Protein AF-A0AAD6HXF2-F1 (afdb_monomer_lite)

Radius of gyration: 22.73 Å; chains: 1; bounding box: 56×39×66 Å

Foldseek 3Di:
DAEAEALVPPPDLVVSVVVVVVVVVVPPDDPDDDDYHYYHQDDPSNLVNLCPDPDPLSVQLSVQNPPPDVCSRCVSLVVVQQPPHDPVVSLVSLVLLLQQVLLQLLDPFAFFLVVSCLLSVPDSVSSCVSVVSCVNQWDHDPDRGDGIDGDPSVSCCQAPNDPVNDDSNHHPSVVNVVSSVVSVVCSCVVVVCDDVPNQVQPDDPPDPVPRDPVSVD

pLDDT: mean 78.05, std 11.38, range [46.62, 94.56]

Organism: NCBI:txid1324776

Secondary structure (DSSP, 8-state):
-EEE--GGG-S-HHHHHHHHHHHHHGGGS-SS---EEE-----HHHHHHHHTS--HHHHHHHTS--SS-SHHHHHHHHHHTTTT--HHHHHHHHHHHHHHHHHHHH-SSPPPHHHHHHHHT--HHHHHHHHHHTTTTEE--SSTTSPPEE-HHHHHHHHS--TTS--TT---HHHHHHHHHHHHHHHHHHTT---SSTT---STT--GGGS-GGG--

Structure (mmCIF, N/CA/C/O backbone):
data_AF-A0AAD6HXF2-F1
#
_entry.id   AF-A0AAD6HXF2-F1
#
loop_
_atom_site.group_PDB
_atom_site.id
_atom_site.type_symbol
_atom_site.label_atom_id
_atom_site.label_alt_id
_atom_site.label_comp_id
_atom_site.label_asym_id
_atom_site.label_entity_id
_atom_site.label_seq_id
_atom_site.pdbx_PDB_ins_code
_atom_site.Cartn_x
_atom_site.Cartn_y
_atom_site.Cartn_z
_atom_site.occupancy
_atom_site.B_iso_or_equiv
_atom_site.auth_seq_id
_atom_site.auth_comp_id
_atom_site.auth_asym_id
_atom_site.auth_atom_id
_atom_site.pdbx_PDB_model_num
ATOM 1 N N . MET A 1 1 ? -5.742 -16.572 7.007 1.00 59.69 1 MET A N 1
ATOM 2 C CA . MET A 1 1 ? -6.789 -15.533 7.080 1.00 59.69 1 MET A CA 1
ATOM 3 C C . MET A 1 1 ? -8.116 -16.232 6.886 1.00 59.69 1 MET A C 1
ATOM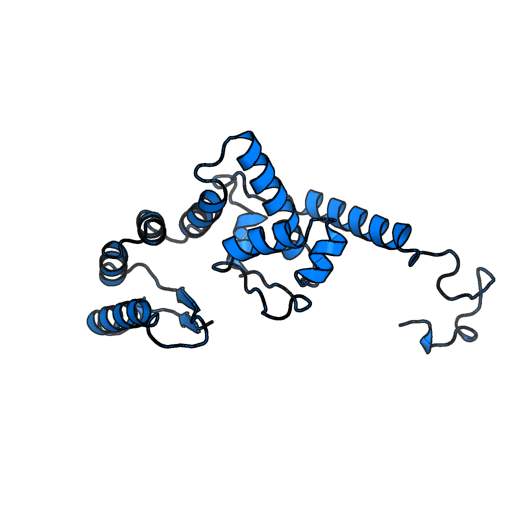 5 O O . MET A 1 1 ? -8.233 -16.983 5.928 1.00 59.69 1 MET A O 1
ATOM 9 N N . VAL A 1 2 ? -9.053 -16.049 7.808 1.00 70.50 2 VAL A N 1
ATOM 10 C CA . VAL A 1 2 ? -10.401 -16.622 7.742 1.00 70.50 2 VAL A CA 1
ATOM 11 C C . VAL A 1 2 ? -11.366 -15.479 7.452 1.00 70.50 2 VAL A C 1
ATOM 13 O O . VAL A 1 2 ? -11.373 -14.487 8.179 1.00 70.50 2 VAL A O 1
ATOM 16 N N . VAL A 1 3 ? -12.134 -15.595 6.373 1.00 70.56 3 VAL A N 1
ATOM 17 C CA . VAL A 1 3 ? -13.176 -14.625 6.022 1.00 70.56 3 VAL A CA 1
ATOM 18 C C . VAL A 1 3 ? -14.509 -15.191 6.491 1.00 70.56 3 VAL A C 1
ATOM 20 O O . VAL A 1 3 ? -14.875 -16.297 6.102 1.00 70.56 3 VAL A O 1
ATOM 23 N N . ILE A 1 4 ? -15.202 -14.450 7.348 1.00 77.56 4 ILE A N 1
ATOM 24 C CA . ILE A 1 4 ? -16.550 -14.769 7.816 1.00 77.56 4 ILE A CA 1
ATOM 25 C C . ILE A 1 4 ? -17.478 -13.792 7.118 1.00 77.56 4 ILE A C 1
ATOM 27 O O . ILE A 1 4 ? -17.563 -12.627 7.513 1.00 77.56 4 ILE A O 1
ATOM 31 N N . ASP A 1 5 ? -18.119 -14.271 6.054 1.00 76.44 5 ASP A N 1
ATOM 32 C CA . ASP A 1 5 ? -19.062 -13.459 5.303 1.00 76.44 5 ASP A CA 1
ATOM 33 C C . ASP A 1 5 ? -20.467 -13.514 5.898 1.00 76.44 5 ASP A C 1
ATOM 35 O O . ASP A 1 5 ? -20.920 -14.556 6.375 1.00 76.44 5 ASP A O 1
ATOM 39 N N . ALA A 1 6 ? -21.139 -12.366 5.866 1.00 78.88 6 ALA A N 1
ATOM 40 C CA . ALA A 1 6 ? -22.529 -12.188 6.254 1.00 78.88 6 ALA A CA 1
ATOM 41 C C . ALA A 1 6 ? -22.878 -12.728 7.658 1.00 78.88 6 ALA A C 1
ATOM 43 O O . ALA A 1 6 ? -23.891 -13.406 7.833 1.00 78.88 6 ALA A O 1
ATOM 44 N N . LEU A 1 7 ? -22.081 -12.395 8.685 1.00 80.44 7 LEU A N 1
ATOM 45 C CA . LEU A 1 7 ? -22.345 -12.812 10.077 1.00 80.44 7 LEU A CA 1
ATOM 46 C C . LEU A 1 7 ? -23.745 -12.389 10.573 1.00 80.44 7 LEU A C 1
ATOM 48 O O . LEU A 1 7 ? -24.348 -13.057 11.412 1.00 80.44 7 LEU A O 1
ATOM 52 N N . ASP A 1 8 ? -24.319 -11.316 10.022 1.00 75.69 8 ASP A N 1
ATOM 53 C CA . ASP A 1 8 ? -25.697 -10.908 10.300 1.00 75.69 8 ASP A CA 1
ATOM 54 C C . ASP A 1 8 ? -26.761 -11.915 9.840 1.00 75.69 8 ASP A C 1
ATOM 56 O O . ASP A 1 8 ? -27.917 -11.786 10.245 1.00 75.69 8 ASP A O 1
ATOM 60 N N . LYS A 1 9 ? -26.423 -12.893 8.997 1.00 80.12 9 LYS A N 1
ATOM 61 C CA . LYS A 1 9 ? -27.362 -13.890 8.465 1.00 80.12 9 LYS A CA 1
ATOM 62 C C . LYS A 1 9 ? -27.596 -15.075 9.394 1.00 80.12 9 LYS A C 1
ATOM 64 O O . LYS A 1 9 ? -28.456 -15.888 9.078 1.00 80.12 9 LYS A O 1
ATOM 69 N N . CYS A 1 10 ? -26.897 -15.166 10.528 1.00 79.12 10 CYS A N 1
ATOM 70 C CA . CYS A 1 10 ? -27.236 -16.147 11.556 1.00 79.12 10 CYS A CA 1
ATOM 71 C C . CYS A 1 10 ? -28.712 -16.005 11.958 1.00 79.12 10 CYS A C 1
ATOM 73 O O . CYS A 1 10 ? -29.190 -14.894 12.221 1.00 79.12 10 CYS A O 1
ATOM 75 N N . GLU A 1 11 ? -29.413 -17.139 12.007 1.00 77.44 11 GLU A N 1
ATOM 76 C CA . GLU A 1 11 ? -30.835 -17.207 12.356 1.00 77.44 11 GLU A CA 1
ATOM 77 C C . GLU A 1 11 ? -31.083 -16.766 13.803 1.00 77.44 11 GLU A C 1
ATOM 79 O O . GLU A 1 11 ? -32.103 -16.142 14.093 1.00 77.44 11 GLU A O 1
ATOM 84 N N . CYS A 1 12 ? -30.130 -17.033 14.704 1.00 78.25 12 CYS A N 1
ATOM 85 C CA . CYS A 1 12 ? -30.220 -16.662 16.108 1.00 78.25 12 CYS A CA 1
ATOM 86 C C . CYS A 1 12 ? -29.142 -15.651 16.521 1.00 78.25 12 CYS A C 1
ATOM 88 O O . CYS A 1 12 ? -27.947 -15.844 16.291 1.00 78.25 12 CYS A O 1
ATOM 90 N N . ASP A 1 13 ? -29.547 -14.616 17.261 1.00 74.88 13 ASP A N 1
ATOM 91 C CA . ASP A 1 13 ? -28.618 -13.650 17.861 1.00 74.88 13 ASP A CA 1
ATOM 92 C C . ASP A 1 13 ? -27.658 -14.309 18.866 1.00 74.88 13 ASP A C 1
ATOM 94 O O . ASP A 1 13 ? -26.535 -13.842 19.055 1.00 74.88 13 ASP A O 1
ATOM 98 N N . LYS A 1 14 ? -28.061 -15.423 19.495 1.00 75.75 14 LYS A N 1
ATOM 99 C CA . LYS A 1 14 ? -27.184 -16.198 20.388 1.00 75.75 14 LYS A CA 1
ATOM 100 C C . LYS A 1 14 ? -25.994 -16.793 19.640 1.00 75.75 14 LYS A C 1
ATOM 102 O O . LYS A 1 14 ? -24.898 -16.804 20.195 1.00 75.75 14 LYS A O 1
ATOM 107 N N . ASP A 1 15 ? -26.178 -17.215 18.394 1.00 78.75 15 ASP A N 1
ATOM 108 C CA . ASP A 1 15 ? -25.104 -17.803 17.589 1.00 78.75 15 ASP A CA 1
ATOM 109 C C . ASP A 1 15 ? -24.078 -16.740 17.223 1.00 78.75 15 ASP A C 1
ATOM 111 O O . ASP A 1 15 ? -22.881 -16.941 17.405 1.00 78.75 15 ASP A O 1
ATOM 115 N N . ILE A 1 16 ? -24.552 -15.553 16.842 1.00 77.25 16 ILE A N 1
ATOM 116 C CA . ILE A 1 16 ? -23.709 -14.374 16.632 1.00 77.25 16 ILE A CA 1
ATOM 117 C C . ILE A 1 16 ? -22.874 -14.085 17.888 1.00 77.25 16 ILE A C 1
ATOM 119 O O . ILE A 1 16 ? -21.667 -13.849 17.803 1.00 77.25 16 ILE A O 1
ATOM 123 N N . MET A 1 17 ? -23.498 -14.130 19.071 1.00 72.00 17 MET A N 1
ATOM 124 C CA . MET A 1 17 ? -22.808 -13.896 20.344 1.00 72.00 17 MET A CA 1
ATOM 125 C C . MET A 1 17 ? -21.744 -14.951 20.641 1.00 72.00 17 MET A C 1
ATOM 127 O O . MET A 1 17 ? -20.659 -14.603 21.115 1.00 72.00 17 MET A O 1
ATOM 131 N N . ILE A 1 18 ? -22.040 -16.221 20.371 1.00 79.44 18 ILE A N 1
ATOM 132 C CA . ILE A 1 18 ? -21.104 -17.332 20.557 1.00 79.44 18 ILE A CA 1
ATOM 133 C C . ILE A 1 18 ? -19.934 -17.194 19.585 1.00 79.44 18 ILE A C 1
ATOM 135 O O . ILE A 1 18 ? -18.788 -17.259 20.022 1.00 79.44 18 ILE A O 1
ATOM 139 N N . ILE A 1 19 ? -20.205 -16.920 18.308 1.00 82.06 19 ILE A N 1
ATOM 140 C CA . ILE A 1 19 ? -19.184 -16.744 17.272 1.00 82.06 19 ILE A CA 1
ATOM 141 C C . ILE A 1 19 ? -18.240 -15.602 17.651 1.00 82.06 19 ILE A C 1
ATOM 143 O O . ILE A 1 19 ? -17.043 -15.833 17.777 1.00 82.06 19 ILE A O 1
ATOM 147 N N . ILE A 1 20 ? -18.749 -14.395 17.931 1.00 77.31 20 ILE A N 1
ATOM 148 C CA . ILE A 1 20 ? -17.895 -13.252 18.307 1.00 77.31 20 ILE A CA 1
ATOM 149 C C . ILE A 1 20 ? -17.072 -13.574 19.559 1.00 77.31 20 ILE A C 1
ATOM 151 O O . ILE A 1 20 ? -15.889 -13.249 19.623 1.00 77.31 20 ILE A O 1
ATOM 155 N N . LYS A 1 21 ? -17.669 -14.237 20.557 1.00 78.06 21 LYS A N 1
ATOM 156 C CA . LYS A 1 21 ? -16.949 -14.644 21.768 1.00 78.06 21 LYS A CA 1
ATOM 157 C C . LYS A 1 21 ? -15.812 -15.621 21.453 1.00 78.06 21 LYS A C 1
ATOM 159 O O . LYS A 1 21 ? -14.724 -15.427 21.978 1.00 78.06 21 LYS A O 1
ATOM 164 N N . LEU A 1 22 ? -16.045 -16.624 20.608 1.00 79.31 22 LEU A N 1
ATOM 165 C CA . LEU A 1 22 ? -15.023 -17.593 20.205 1.00 79.31 22 LEU A CA 1
ATOM 166 C C . LEU A 1 22 ? -13.884 -16.919 19.431 1.00 79.31 22 LEU A C 1
ATOM 168 O O . LEU A 1 22 ? -12.723 -17.178 19.729 1.00 79.31 22 LEU A O 1
ATOM 172 N N . LEU A 1 23 ? -14.208 -16.001 18.516 1.00 77.69 23 LEU A N 1
ATOM 173 C CA . LEU A 1 23 ? -13.222 -15.241 17.737 1.00 77.69 23 LEU A CA 1
ATOM 174 C C . LEU A 1 23 ? -12.332 -14.349 18.611 1.00 77.69 23 LEU A C 1
ATOM 176 O O . LEU A 1 23 ? -11.148 -14.192 18.336 1.00 77.69 23 LEU A O 1
ATOM 180 N N . LEU A 1 24 ? -12.886 -13.783 19.685 1.00 73.19 24 LEU A N 1
ATOM 181 C CA . LEU A 1 24 ? -12.122 -12.996 20.658 1.00 73.19 24 LEU A CA 1
ATOM 182 C C . LEU A 1 24 ? -11.299 -13.865 21.626 1.00 73.19 24 LEU A C 1
ATOM 184 O O . LEU A 1 24 ? -10.453 -13.340 22.340 1.00 73.19 24 LEU A O 1
ATOM 188 N N . GLN A 1 25 ? -11.567 -15.172 21.703 1.00 72.12 25 GLN A N 1
ATOM 189 C CA . GLN A 1 25 ? -10.899 -16.108 22.619 1.00 72.12 25 GLN A CA 1
ATOM 190 C C . GLN A 1 25 ? -9.834 -16.977 21.933 1.00 72.12 25 GLN A C 1
ATOM 192 O O . GLN A 1 25 ? -9.094 -17.685 22.615 1.00 72.12 25 GLN A O 1
ATOM 197 N N . THR A 1 26 ? -9.724 -16.931 20.603 1.00 65.75 26 THR A N 1
ATOM 198 C CA . THR A 1 26 ? -8.793 -17.764 19.822 1.00 65.75 26 THR A CA 1
ATOM 199 C C . THR A 1 26 ? -7.304 -17.441 20.006 1.00 65.75 26 THR A C 1
ATOM 201 O O . THR A 1 26 ? -6.467 -18.196 19.518 1.00 65.75 26 THR A O 1
ATOM 204 N N . ASP A 1 27 ? -6.953 -16.403 20.765 1.00 54.62 27 ASP A N 1
ATOM 205 C CA . ASP A 1 27 ? -5.564 -15.964 20.975 1.00 54.62 27 ASP A CA 1
ATOM 206 C C . ASP A 1 27 ? -4.717 -16.887 21.880 1.00 54.62 27 ASP A C 1
ATOM 208 O O . ASP A 1 27 ? -3.522 -16.657 22.052 1.00 54.62 27 ASP A O 1
ATOM 212 N N . CYS A 1 28 ? -5.287 -17.949 22.463 1.00 51.84 28 CYS A N 1
ATOM 213 C CA . CYS A 1 28 ? -4.614 -18.702 23.530 1.00 51.84 28 CYS A CA 1
ATOM 214 C C . CYS A 1 28 ? -3.782 -19.937 23.121 1.00 51.84 28 CYS A C 1
ATOM 216 O O . CYS A 1 28 ? -3.151 -20.508 24.008 1.00 51.84 28 CYS A O 1
ATOM 218 N N . SER A 1 29 ? -3.760 -20.414 21.863 1.00 52.34 29 SER A N 1
ATOM 219 C CA . SER A 1 29 ? -3.155 -21.747 21.609 1.00 52.34 29 SER A CA 1
ATOM 220 C C . SER A 1 29 ? -2.520 -22.028 20.240 1.00 52.34 29 SER A C 1
ATOM 222 O O . SER A 1 29 ? -1.971 -23.111 20.048 1.00 52.34 29 SER A O 1
ATOM 224 N N . THR A 1 30 ? -2.541 -21.110 19.271 1.00 52.66 30 THR A N 1
ATOM 225 C CA . THR A 1 30 ? -2.040 -21.430 17.923 1.00 52.66 30 THR A CA 1
ATOM 226 C C . THR A 1 30 ? -0.641 -20.874 17.660 1.00 52.66 30 THR A C 1
ATOM 228 O O . THR A 1 30 ? -0.385 -19.684 17.799 1.00 52.66 30 THR A O 1
ATOM 231 N N . VAL A 1 31 ? 0.259 -21.744 17.183 1.00 56.41 31 VAL A N 1
ATOM 232 C CA . VAL A 1 31 ? 1.613 -21.403 16.682 1.00 56.41 31 VAL A CA 1
ATOM 233 C C . VAL A 1 31 ? 1.558 -20.407 15.507 1.00 56.41 31 VAL A C 1
ATOM 235 O O . VAL A 1 31 ? 2.549 -19.760 15.179 1.00 56.41 31 VAL A O 1
ATOM 238 N N . VAL A 1 32 ? 0.382 -20.250 14.889 1.00 59.31 32 VAL A N 1
ATOM 239 C CA . VAL A 1 32 ? 0.117 -19.308 13.799 1.00 59.31 32 VAL A CA 1
ATOM 240 C C . VAL A 1 32 ? -0.939 -18.289 14.248 1.00 59.31 32 VAL A C 1
ATOM 242 O O . VAL A 1 32 ? -2.014 -18.707 14.688 1.00 59.31 32 VAL A O 1
ATOM 245 N N . PRO A 1 33 ? -0.695 -16.972 14.113 1.00 61.41 33 PRO A N 1
ATOM 246 C CA . PRO A 1 33 ? -1.697 -15.955 14.415 1.00 61.41 33 PRO A CA 1
ATOM 247 C C . PRO A 1 33 ? -2.875 -16.049 13.433 1.00 61.41 33 PRO A C 1
ATOM 249 O O . PRO A 1 33 ? -2.727 -15.835 12.224 1.00 61.41 33 PRO A O 1
ATOM 252 N N . LEU A 1 34 ? -4.060 -16.379 13.952 1.00 63.34 34 LEU A N 1
ATOM 253 C CA . LEU A 1 34 ? -5.303 -16.438 13.185 1.00 63.34 34 LEU A CA 1
ATOM 254 C C . LEU A 1 34 ? -5.872 -15.025 13.011 1.00 63.34 34 LEU A C 1
ATOM 256 O O . LEU A 1 34 ? -6.219 -14.353 13.973 1.00 63.34 34 LEU A O 1
ATOM 260 N N . LYS A 1 35 ? -5.972 -14.573 11.757 1.00 67.00 35 LYS A N 1
ATOM 261 C CA . LYS A 1 35 ? -6.603 -13.295 11.389 1.00 67.00 35 LYS A CA 1
ATOM 262 C C . LYS A 1 35 ? -8.002 -13.543 10.837 1.00 67.00 35 LYS A C 1
ATOM 264 O O . LYS A 1 35 ? -8.132 -14.320 9.883 1.00 67.00 35 LYS A O 1
ATOM 269 N N . PHE A 1 36 ? -8.994 -12.846 11.384 1.00 72.75 36 PHE A N 1
ATOM 270 C CA . PHE A 1 36 ? -10.392 -12.910 10.958 1.00 72.75 36 PHE A CA 1
ATOM 271 C C . PHE A 1 36 ? -10.808 -11.611 10.266 1.00 72.75 36 PHE A C 1
ATOM 273 O O . PHE A 1 36 ? -10.573 -10.527 10.793 1.00 72.75 36 PHE A O 1
ATOM 280 N N . PHE A 1 37 ? -11.434 -11.725 9.099 1.00 66.25 37 PHE A N 1
ATOM 281 C CA . PHE A 1 37 ? -12.110 -10.620 8.424 1.00 66.25 37 PHE A CA 1
ATOM 282 C C . PHE A 1 37 ? -13.610 -10.907 8.451 1.00 66.25 37 PHE A C 1
ATOM 284 O O . PHE A 1 37 ? -14.038 -11.928 7.918 1.00 66.25 37 PHE A O 1
ATOM 291 N N . ILE A 1 38 ? -14.388 -10.054 9.119 1.00 73.62 38 ILE A N 1
ATOM 292 C CA . ILE A 1 38 ? -15.828 -10.255 9.309 1.00 73.62 38 ILE A CA 1
ATOM 293 C C . ILE A 1 38 ? -16.571 -9.202 8.498 1.00 73.62 38 ILE A C 1
ATOM 295 O O . ILE A 1 38 ? -16.398 -8.006 8.731 1.00 73.62 38 ILE A O 1
ATOM 299 N N . THR A 1 39 ? -17.428 -9.640 7.586 1.00 67.69 39 THR A N 1
ATOM 300 C CA . THR A 1 39 ? -18.378 -8.773 6.884 1.00 67.69 39 THR A CA 1
ATOM 301 C C . THR A 1 39 ? -19.777 -9.038 7.425 1.00 67.69 39 THR A C 1
ATOM 303 O O . THR A 1 39 ? -20.199 -10.177 7.621 1.00 67.69 39 THR A O 1
ATOM 306 N N . SER A 1 40 ? -20.498 -7.968 7.751 1.00 67.50 40 SER A N 1
ATOM 307 C CA . SER A 1 40 ? -21.833 -8.052 8.340 1.00 67.50 40 SER A CA 1
ATOM 308 C C . SER A 1 40 ? -22.595 -6.764 8.079 1.00 67.50 40 SER A C 1
ATOM 310 O O . SER A 1 40 ? -22.020 -5.679 8.160 1.00 67.50 40 SER A O 1
ATOM 312 N N . ARG A 1 41 ? -23.904 -6.861 7.840 1.00 67.44 41 ARG A N 1
ATOM 313 C CA . ARG A 1 41 ? -24.797 -5.701 7.979 1.00 67.44 41 ARG A CA 1
ATOM 314 C C . ARG A 1 41 ? -24.911 -5.310 9.451 1.00 67.44 41 ARG A C 1
ATOM 316 O O . ARG A 1 41 ? -24.690 -6.138 10.341 1.00 67.44 41 ARG A O 1
ATOM 323 N N . PHE A 1 42 ? -25.259 -4.052 9.706 1.00 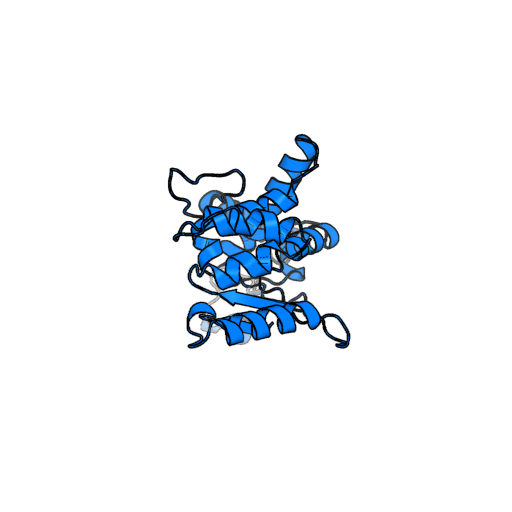63.66 42 PHE A N 1
ATOM 324 C CA . PHE A 1 42 ? -25.481 -3.574 11.064 1.00 63.66 42 PHE A CA 1
ATOM 325 C C . PHE A 1 42 ? -26.577 -4.402 11.757 1.00 63.66 42 PHE A C 1
ATOM 327 O O . PHE A 1 42 ? -27.709 -4.494 11.282 1.00 63.66 42 PHE A O 1
ATOM 334 N N . LYS A 1 43 ? -26.228 -4.998 12.900 1.00 66.06 43 LYS A N 1
ATOM 335 C CA . LYS A 1 43 ? -27.149 -5.645 13.839 1.00 66.06 43 LYS A CA 1
ATOM 336 C C . LYS A 1 43 ? -26.758 -5.225 15.254 1.00 66.06 43 LYS A C 1
ATOM 338 O O . LYS A 1 43 ? -25.601 -5.376 15.650 1.00 66.06 43 LYS A O 1
ATOM 343 N N . LEU A 1 44 ? -27.729 -4.742 16.030 1.00 62.72 44 LEU A N 1
ATOM 344 C CA . LEU A 1 44 ? -27.517 -4.255 17.398 1.00 62.72 44 LEU A CA 1
ATOM 345 C C . LEU A 1 44 ? -26.773 -5.263 18.310 1.00 62.72 44 LEU A C 1
ATOM 347 O O . LEU A 1 44 ? -25.856 -4.837 19.017 1.00 62.72 44 LEU A O 1
ATOM 351 N N . PRO A 1 45 ? -27.059 -6.585 18.264 1.00 64.56 45 PRO A N 1
ATOM 352 C CA . PRO A 1 45 ? -26.311 -7.576 19.041 1.00 64.56 45 PRO A CA 1
ATOM 353 C C . PRO A 1 45 ? -24.804 -7.590 18.739 1.00 64.56 45 PRO A C 1
ATOM 355 O O . PRO A 1 45 ? -23.993 -7.621 19.664 1.00 64.56 45 PRO A O 1
ATOM 358 N N . ILE A 1 46 ? -24.419 -7.510 17.459 1.00 66.69 46 ILE A N 1
ATOM 359 C CA . ILE A 1 46 ? -23.015 -7.491 17.011 1.00 66.69 46 ILE A CA 1
ATOM 360 C C . ILE A 1 46 ? -22.306 -6.266 17.586 1.00 66.69 46 ILE A C 1
ATOM 362 O O . ILE A 1 46 ? -21.262 -6.382 18.231 1.00 66.69 46 ILE A O 1
ATOM 366 N N . HIS A 1 47 ? -22.919 -5.095 17.410 1.00 68.50 47 HIS A N 1
ATOM 367 C CA . HIS A 1 47 ? -22.359 -3.826 17.855 1.00 68.50 47 HIS A CA 1
ATOM 368 C C . HIS A 1 47 ? -22.152 -3.785 19.378 1.00 68.50 47 HIS A C 1
ATOM 370 O O . HIS A 1 47 ? -21.076 -3.415 19.848 1.00 68.50 47 HIS A O 1
ATOM 376 N N . LEU A 1 48 ? -23.143 -4.216 20.167 1.00 65.56 48 LEU A N 1
ATOM 377 C CA . LEU A 1 48 ? -23.046 -4.229 21.632 1.00 65.56 48 LEU A CA 1
ATOM 378 C C . LEU A 1 48 ? -21.913 -5.127 22.138 1.00 65.56 48 LEU A C 1
ATOM 380 O O . LEU A 1 48 ? -21.229 -4.774 23.102 1.00 65.56 48 LEU A O 1
ATOM 384 N N . ARG A 1 49 ? -21.679 -6.270 21.484 1.00 69.75 49 ARG A N 1
ATOM 385 C CA . ARG A 1 49 ? -20.626 -7.201 21.895 1.00 69.75 49 ARG A CA 1
ATOM 386 C C . ARG A 1 49 ? -19.236 -6.644 21.626 1.00 69.75 49 ARG A C 1
ATOM 388 O O . ARG A 1 49 ? -18.388 -6.700 22.514 1.00 69.75 49 ARG A O 1
ATOM 395 N N . PHE A 1 50 ? -19.023 -6.063 20.449 1.00 70.31 50 PHE A N 1
ATOM 396 C CA . PHE A 1 50 ? -17.757 -5.411 20.134 1.00 70.31 50 PHE A CA 1
ATOM 397 C C . PHE A 1 50 ? -17.549 -4.134 20.973 1.00 70.31 50 PHE A C 1
ATOM 399 O O . PHE A 1 50 ? -16.418 -3.832 21.337 1.00 70.31 50 PHE A O 1
ATOM 406 N N . LYS A 1 51 ? -18.613 -3.426 21.389 1.00 67.38 51 LYS A N 1
ATOM 407 C CA . LYS A 1 51 ? -18.513 -2.234 22.264 1.00 67.38 51 LYS A CA 1
ATOM 408 C C . LYS A 1 51 ? -17.966 -2.570 23.656 1.00 67.38 51 LYS A C 1
ATOM 410 O O . LYS A 1 51 ? -17.320 -1.732 24.289 1.00 67.38 51 LYS A O 1
ATOM 415 N N . GLY A 1 52 ? -18.205 -3.800 24.116 1.00 63.44 52 GLY A N 1
ATOM 416 C CA . GLY A 1 52 ? -17.644 -4.350 25.351 1.00 63.44 52 GLY A CA 1
ATOM 417 C C . GLY A 1 52 ? -16.159 -4.728 25.264 1.00 63.44 52 GLY A C 1
ATOM 418 O O . GLY A 1 52 ? -15.546 -4.986 26.299 1.00 63.44 52 GLY A O 1
ATOM 419 N N . VAL A 1 53 ? -15.560 -4.744 24.068 1.00 69.12 53 VAL A N 1
ATOM 420 C CA . VAL A 1 53 ? -14.126 -5.002 23.882 1.00 69.12 53 VAL A CA 1
ATOM 421 C C . VAL A 1 53 ? -13.349 -3.754 24.309 1.00 69.12 53 VAL A C 1
ATOM 423 O O . VAL A 1 53 ? -13.672 -2.635 23.913 1.00 69.12 53 VAL A O 1
ATOM 426 N N . GLN A 1 54 ? -12.326 -3.917 25.152 1.00 60.38 54 GLN A N 1
ATOM 427 C CA . GLN A 1 54 ? -11.523 -2.786 25.651 1.00 60.38 54 GLN A CA 1
ATOM 428 C C . GLN A 1 54 ? -10.540 -2.220 24.616 1.00 60.38 54 GLN A C 1
ATOM 430 O O . GLN A 1 54 ? -9.815 -1.269 24.903 1.00 60.38 54 GLN A O 1
ATOM 435 N N . ASP A 1 55 ? -10.549 -2.764 23.407 1.00 63.97 55 ASP A N 1
ATOM 436 C CA . ASP A 1 55 ? -9.728 -2.289 22.314 1.00 63.97 55 ASP A CA 1
ATOM 437 C C . ASP A 1 55 ? -10.228 -0.917 21.827 1.00 63.97 55 ASP A C 1
ATOM 439 O O . ASP A 1 55 ? -11.372 -0.747 21.391 1.00 63.97 55 ASP A O 1
ATOM 443 N N . LYS A 1 56 ? -9.350 0.087 21.925 1.00 59.19 56 LYS A N 1
ATOM 444 C CA . LYS A 1 56 ? -9.616 1.463 21.484 1.00 59.19 56 LYS A CA 1
ATOM 445 C C . LYS A 1 56 ? -9.924 1.535 19.986 1.00 59.19 56 LYS A C 1
ATOM 447 O O . LYS A 1 56 ? -10.710 2.387 19.584 1.00 59.19 56 LYS A O 1
ATOM 452 N N . PHE A 1 57 ? -9.338 0.648 19.187 1.00 57.34 57 PHE A N 1
ATOM 453 C CA . PHE A 1 57 ? -9.559 0.552 17.750 1.00 57.34 57 PHE A CA 1
ATOM 454 C C . PHE A 1 57 ? -10.968 0.050 17.440 1.00 57.34 57 PHE A C 1
ATOM 456 O O . PHE A 1 57 ? -11.717 0.715 16.727 1.00 57.34 57 PHE A O 1
ATOM 463 N N . ILE A 1 58 ? -11.369 -1.062 18.065 1.00 63.59 58 ILE A N 1
ATOM 464 C CA . ILE A 1 58 ? -12.721 -1.618 17.923 1.00 63.59 58 ILE A CA 1
ATOM 465 C C . ILE A 1 58 ? -13.765 -0.593 18.378 1.00 63.59 58 ILE A C 1
ATOM 467 O O . ILE A 1 58 ? -14.744 -0.359 17.676 1.00 63.59 58 ILE A O 1
ATOM 471 N N . LYS A 1 59 ? -13.535 0.100 19.501 1.00 63.62 59 LYS A N 1
ATOM 472 C CA . LYS A 1 59 ? -14.429 1.177 19.957 1.00 63.62 59 LYS A CA 1
ATOM 473 C C . LYS A 1 59 ? -14.548 2.324 18.953 1.00 63.62 59 LYS A C 1
ATOM 475 O O . LYS A 1 59 ? -15.658 2.807 18.761 1.00 63.62 59 LYS A O 1
ATOM 480 N N . LYS A 1 60 ? -13.446 2.748 18.322 1.00 59.78 60 LYS A N 1
ATOM 481 C CA . LYS A 1 60 ? -13.453 3.828 17.322 1.00 59.78 60 LYS A CA 1
ATOM 482 C C . LYS A 1 60 ? -14.208 3.414 16.054 1.00 59.78 60 LYS A C 1
ATOM 484 O O . LYS A 1 60 ? -15.010 4.197 15.565 1.00 59.78 60 LYS A O 1
ATOM 489 N N . ILE A 1 61 ? -14.028 2.184 15.567 1.00 60.72 61 ILE A N 1
ATOM 490 C CA . ILE A 1 61 ? -14.766 1.675 14.395 1.00 60.72 61 ILE A CA 1
ATOM 491 C C . ILE A 1 61 ? -16.264 1.581 14.689 1.00 60.72 61 ILE A C 1
ATOM 493 O O . ILE A 1 61 ? -17.076 2.014 13.886 1.00 60.72 61 ILE A O 1
ATOM 497 N N . LEU A 1 62 ? -16.650 1.076 15.863 1.00 61.09 62 LEU A N 1
ATOM 498 C CA . LEU A 1 62 ? -18.065 0.950 16.223 1.00 61.09 62 LEU A CA 1
ATOM 499 C C . LEU A 1 62 ? -18.775 2.288 16.395 1.00 61.09 62 LEU A C 1
ATOM 501 O O . LEU A 1 62 ? -19.988 2.333 16.255 1.00 61.09 62 LEU A O 1
ATOM 505 N N . GLN A 1 63 ? -18.058 3.357 16.742 1.00 58.31 63 GLN A N 1
ATOM 506 C CA . GLN A 1 63 ? -18.648 4.695 16.843 1.00 58.31 63 GLN A CA 1
ATOM 507 C C . GLN A 1 63 ? -19.120 5.237 15.490 1.00 58.31 63 GLN A C 1
ATOM 509 O O . GLN A 1 63 ? -19.930 6.158 15.481 1.00 58.31 63 GLN A O 1
ATOM 514 N N . HIS A 1 64 ? -18.645 4.667 14.381 1.00 55.38 64 HIS A N 1
ATOM 515 C CA . HIS A 1 64 ? -19.083 5.030 13.046 1.00 55.38 64 HIS A CA 1
ATOM 516 C C . HIS A 1 64 ? -20.197 4.059 12.612 1.00 55.38 64 HIS A C 1
ATOM 518 O O . HIS A 1 64 ? -19.987 2.848 12.489 1.00 55.38 64 HIS A O 1
ATOM 524 N N . GLU A 1 65 ? -21.422 4.566 12.457 1.00 51.06 65 GLU A N 1
ATOM 525 C CA . GLU A 1 65 ? -22.562 3.787 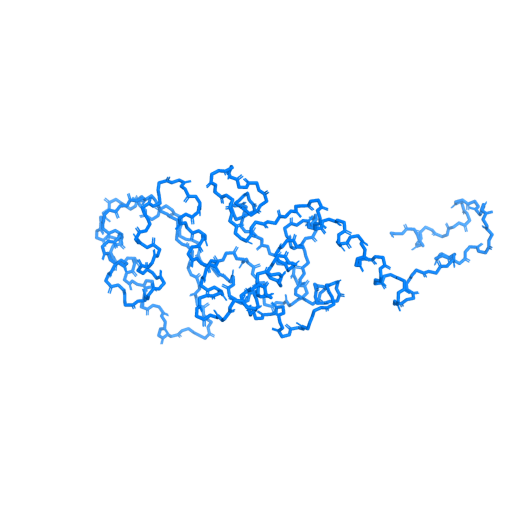11.969 1.00 51.06 65 GLU A CA 1
ATOM 526 C C . GLU A 1 65 ? -22.410 3.545 10.460 1.00 51.06 65 GLU A C 1
ATOM 528 O O . GLU A 1 65 ? -22.942 4.285 9.638 1.00 51.06 65 GLU A O 1
ATOM 533 N N . ALA A 1 66 ? -21.670 2.491 10.097 1.00 52.72 66 ALA A N 1
ATOM 534 C CA . ALA A 1 66 ? -21.332 2.144 8.717 1.00 52.72 66 ALA A CA 1
ATOM 535 C C . ALA A 1 66 ? -22.559 1.716 7.879 1.00 52.72 66 ALA A C 1
ATOM 537 O O . ALA A 1 66 ? -22.777 0.534 7.594 1.00 52.72 66 ALA A O 1
ATOM 538 N N . TYR A 1 67 ? -23.366 2.683 7.452 1.00 47.72 67 TYR A N 1
ATOM 539 C CA . TYR A 1 67 ? -24.336 2.529 6.374 1.00 47.72 67 TYR A CA 1
ATOM 540 C C . TYR A 1 67 ? -23.653 2.842 5.042 1.00 47.72 67 TYR A C 1
ATOM 542 O O . TYR A 1 67 ? -23.738 3.952 4.541 1.00 47.72 67 TYR A O 1
ATOM 550 N N . GLY A 1 68 ? -22.949 1.861 4.471 1.00 54.50 68 GLY A N 1
ATOM 551 C CA . GLY A 1 68 ? -22.420 1.936 3.098 1.00 54.50 68 GLY A CA 1
ATOM 552 C C . GLY A 1 68 ? -21.293 2.947 2.849 1.00 54.50 68 GLY A C 1
ATOM 553 O O . GLY A 1 68 ? -20.718 2.932 1.767 1.00 54.50 68 GLY A O 1
ATOM 554 N N . ASP A 1 69 ? -20.962 3.760 3.844 1.00 65.25 69 ASP A N 1
ATOM 555 C CA . ASP A 1 69 ? -19.938 4.792 3.799 1.00 65.25 69 ASP A CA 1
ATOM 556 C C . ASP A 1 69 ? -18.560 4.179 4.114 1.00 65.25 69 ASP A C 1
ATOM 558 O O . ASP A 1 69 ? -18.313 3.686 5.221 1.00 65.25 69 ASP A O 1
ATOM 562 N N . LEU A 1 70 ? -17.695 4.087 3.099 1.00 67.69 70 LEU A N 1
ATOM 563 C CA . LEU A 1 70 ? -16.385 3.431 3.201 1.00 67.69 70 LEU A CA 1
ATOM 564 C C . LEU A 1 70 ? -15.421 4.224 4.089 1.00 67.69 70 LEU A C 1
ATOM 566 O O . LEU A 1 70 ? -14.570 3.624 4.754 1.00 67.69 70 LEU A O 1
ATOM 570 N N . ASP A 1 71 ? -15.606 5.536 4.168 1.00 68.81 71 ASP A N 1
ATOM 571 C CA . ASP A 1 71 ? -14.842 6.467 4.990 1.00 68.81 71 ASP A CA 1
ATOM 572 C C . ASP A 1 71 ? -14.896 6.062 6.455 1.00 68.81 71 ASP A C 1
ATOM 574 O O . ASP A 1 71 ? -13.877 5.930 7.130 1.00 68.81 71 ASP A O 1
ATOM 578 N N . GLN A 1 72 ? -16.094 5.731 6.922 1.00 68.50 72 GLN A N 1
ATOM 579 C CA . GLN A 1 72 ? -16.363 5.296 8.287 1.00 68.50 72 GLN A CA 1
ATOM 580 C C . GLN A 1 72 ? -15.660 3.987 8.666 1.00 68.50 72 GLN A C 1
ATOM 582 O O . GLN A 1 72 ? -15.429 3.721 9.848 1.00 68.50 72 GLN A O 1
ATOM 587 N N . ILE A 1 73 ? -15.299 3.169 7.675 1.00 72.62 73 ILE A N 1
ATOM 588 C CA . ILE A 1 73 ? -14.615 1.890 7.877 1.00 72.62 73 ILE A CA 1
ATOM 589 C C . ILE A 1 73 ? -13.100 2.068 7.774 1.00 72.62 73 ILE A C 1
ATOM 591 O O . ILE A 1 73 ? -12.366 1.563 8.624 1.00 72.62 73 ILE A O 1
ATOM 595 N N . TYR A 1 74 ? -12.618 2.759 6.739 1.00 77.81 74 TYR A N 1
ATOM 596 C CA . TYR A 1 74 ? -11.193 2.810 6.417 1.00 77.81 74 TYR A CA 1
ATOM 597 C C . TYR A 1 74 ? -10.469 3.998 7.042 1.00 77.81 74 TYR A C 1
ATOM 599 O O . TYR A 1 74 ? -9.339 3.828 7.507 1.00 77.81 74 TYR A O 1
ATOM 607 N N . LEU A 1 75 ? -11.100 5.171 7.125 1.00 80.06 75 LEU A N 1
ATOM 608 C CA . LEU A 1 75 ? -10.455 6.377 7.642 1.00 80.06 75 LEU A CA 1
ATOM 609 C C . LEU A 1 75 ? -9.963 6.204 9.090 1.00 80.06 75 LEU A C 1
ATOM 611 O O . LEU A 1 75 ? -8.800 6.520 9.342 1.00 80.06 75 LEU A O 1
ATOM 615 N N . PRO A 1 76 ? -10.719 5.593 10.031 1.00 78.25 76 PRO A N 1
ATOM 616 C CA . PRO A 1 76 ? -10.215 5.359 11.384 1.00 78.25 76 PRO A CA 1
ATOM 617 C C . PRO A 1 76 ? -8.944 4.499 11.435 1.00 78.25 76 PRO A C 1
ATOM 619 O O . PRO A 1 76 ? -8.115 4.694 12.330 1.00 78.25 76 PRO A O 1
ATOM 622 N N . VAL A 1 77 ? -8.793 3.560 10.492 1.00 78.12 77 VAL A N 1
ATOM 623 C CA . VAL A 1 77 ? -7.616 2.686 10.362 1.00 78.12 77 VAL A CA 1
ATOM 624 C C . VAL A 1 77 ? -6.419 3.471 9.835 1.00 78.12 77 VAL A C 1
ATOM 626 O O . VAL A 1 77 ? -5.316 3.339 10.364 1.00 78.12 77 VAL A O 1
ATOM 629 N N . LEU A 1 78 ? -6.636 4.320 8.831 1.00 83.00 78 LEU A N 1
ATOM 630 C CA . LEU A 1 78 ? -5.590 5.155 8.240 1.00 83.00 78 LEU A CA 1
ATOM 631 C C . LEU A 1 78 ? -5.121 6.245 9.211 1.00 83.00 78 LEU A C 1
ATOM 633 O O . LEU A 1 78 ? -3.922 6.394 9.443 1.00 83.00 78 LEU A O 1
ATOM 637 N N . GLU A 1 79 ? -6.046 6.921 9.892 1.00 83.88 79 GLU A N 1
ATOM 638 C CA . GLU A 1 79 ? -5.733 7.923 10.916 1.00 83.88 79 GLU A CA 1
ATOM 639 C C . GLU A 1 79 ? -4.922 7.340 12.081 1.00 83.88 79 GLU A C 1
ATOM 641 O O . GLU A 1 79 ? -4.113 8.033 12.700 1.00 83.88 79 GLU A O 1
ATOM 646 N N . GLN A 1 80 ? -5.089 6.049 12.394 1.00 80.50 80 GLN A N 1
ATOM 647 C CA . GLN A 1 80 ? -4.275 5.395 13.419 1.00 80.50 80 GLN A CA 1
ATOM 648 C C . GLN A 1 80 ? -2.785 5.397 13.054 1.00 80.50 80 GLN A C 1
ATOM 650 O O . GLN A 1 80 ? -1.944 5.424 13.953 1.00 80.50 80 GLN A O 1
ATOM 655 N N . MET A 1 81 ? -2.438 5.415 11.763 1.00 78.50 81 MET A N 1
ATOM 656 C CA . MET A 1 81 ? -1.043 5.450 11.318 1.00 78.50 81 MET A CA 1
ATOM 657 C C . MET A 1 81 ? -0.329 6.747 11.701 1.00 78.50 81 MET A C 1
ATOM 659 O O . MET A 1 81 ? 0.898 6.758 11.824 1.00 78.50 81 MET A O 1
ATOM 663 N N . VAL A 1 82 ? -1.095 7.822 11.884 1.00 85.44 82 VAL A N 1
ATOM 664 C CA . VAL A 1 82 ? -0.594 9.181 12.113 1.00 85.44 82 VAL A CA 1
ATOM 665 C C . VAL A 1 82 ? -0.961 9.731 13.491 1.00 85.44 82 VAL A C 1
ATOM 667 O O . VAL A 1 82 ? -0.438 10.767 13.908 1.00 85.44 82 VAL A O 1
ATOM 670 N N . ASN A 1 83 ? -1.827 9.037 14.230 1.00 84.31 83 ASN A N 1
ATOM 671 C CA . ASN A 1 83 ? -2.285 9.465 15.543 1.00 84.31 83 ASN A CA 1
ATOM 672 C C . ASN A 1 83 ? -1.121 9.584 16.547 1.00 84.31 83 ASN A C 1
ATOM 674 O O . ASN A 1 83 ? -0.293 8.684 16.681 1.00 84.31 83 ASN A O 1
ATOM 678 N N . GLY A 1 84 ? -1.067 10.705 17.270 1.00 80.94 84 GLY A N 1
ATOM 679 C CA . GLY A 1 84 ? -0.026 10.990 18.263 1.00 80.94 84 GLY A CA 1
ATOM 680 C C . GLY A 1 84 ? 1.334 11.400 17.682 1.00 80.94 84 GLY A C 1
ATOM 681 O O . GLY A 1 84 ? 2.265 11.657 18.446 1.00 80.94 84 GLY A O 1
ATOM 682 N N . LEU A 1 85 ? 1.469 11.486 16.356 1.00 85.31 85 LEU A N 1
ATOM 683 C CA . LEU A 1 85 ? 2.668 12.012 15.708 1.00 85.31 85 LEU A CA 1
ATOM 684 C C . LEU A 1 85 ? 2.618 13.545 15.616 1.00 85.31 85 LEU A C 1
ATOM 686 O O . LEU A 1 85 ? 1.556 14.153 15.528 1.00 85.31 85 LEU A O 1
ATOM 690 N N . LYS A 1 86 ? 3.793 14.181 15.602 1.00 89.81 86 LYS A N 1
ATOM 691 C CA . LYS A 1 86 ? 3.923 15.616 15.297 1.00 89.81 86 LYS A CA 1
ATOM 692 C C . LYS A 1 86 ? 3.617 15.870 13.818 1.00 89.81 86 LYS A C 1
ATOM 694 O O . LYS A 1 86 ? 3.887 14.998 12.996 1.00 89.81 86 LYS A O 1
ATOM 699 N N . SER A 1 87 ? 3.162 17.075 13.471 1.00 86.69 87 SER A N 1
ATOM 700 C CA . SER A 1 87 ? 2.743 17.449 12.106 1.00 86.69 87 SER A CA 1
ATOM 701 C C . SER A 1 87 ? 3.765 17.114 11.008 1.00 86.69 87 SER A C 1
ATOM 703 O O . SER A 1 87 ? 3.406 16.567 9.969 1.00 86.69 87 SER A O 1
ATOM 705 N N . THR A 1 88 ? 5.057 17.362 11.242 1.00 87.00 88 THR A N 1
ATOM 706 C CA . THR A 1 88 ? 6.125 17.017 10.285 1.00 87.00 88 THR A CA 1
ATOM 707 C C . THR A 1 88 ? 6.251 15.508 10.075 1.00 87.00 88 THR A C 1
ATOM 709 O O . THR A 1 88 ? 6.376 15.033 8.949 1.00 87.00 88 THR A O 1
ATOM 712 N N . THR A 1 89 ? 6.173 14.731 11.155 1.00 88.38 89 THR A N 1
ATOM 713 C CA . THR A 1 89 ? 6.219 13.268 11.101 1.00 88.38 89 THR A CA 1
ATOM 714 C C . THR A 1 89 ? 4.951 12.682 10.479 1.00 88.38 89 THR A C 1
ATOM 716 O O . THR A 1 89 ? 5.049 11.690 9.762 1.00 88.38 89 THR A O 1
ATOM 719 N N . GLN A 1 90 ? 3.784 13.293 10.711 1.00 89.69 90 GLN A N 1
ATOM 720 C CA . GLN A 1 90 ? 2.523 12.905 10.070 1.00 89.69 90 GLN A CA 1
ATOM 721 C C . GLN A 1 90 ? 2.614 13.053 8.555 1.00 89.69 90 GLN A C 1
ATOM 723 O O . GLN A 1 90 ? 2.402 12.077 7.843 1.00 89.69 90 GLN A O 1
ATOM 728 N N . SER A 1 91 ? 3.030 14.226 8.069 1.00 89.50 91 SER A N 1
ATOM 729 C CA . SER A 1 91 ? 3.176 14.482 6.631 1.00 89.50 91 SER A CA 1
ATOM 730 C C . SER A 1 91 ? 4.133 13.488 5.962 1.00 89.50 91 SER A C 1
ATOM 732 O O . SER A 1 91 ? 3.825 12.927 4.908 1.00 89.50 91 SER A O 1
ATOM 734 N N . ASN A 1 92 ? 5.252 13.168 6.622 1.00 89.94 92 ASN A N 1
ATOM 735 C CA . ASN A 1 92 ? 6.176 12.141 6.140 1.00 89.94 92 ASN A CA 1
ATOM 736 C C . ASN A 1 92 ? 5.533 10.747 6.108 1.00 89.94 92 ASN A C 1
ATOM 738 O O . ASN A 1 92 ? 5.701 10.023 5.132 1.00 89.94 92 ASN A O 1
ATOM 742 N N . ALA A 1 93 ? 4.790 10.365 7.149 1.00 88.00 93 ALA A N 1
ATOM 743 C CA . ALA A 1 93 ? 4.122 9.067 7.211 1.00 88.00 93 ALA A CA 1
ATOM 744 C C . ALA A 1 93 ? 3.029 8.925 6.139 1.00 88.00 93 ALA A C 1
ATOM 746 O O . ALA A 1 93 ? 2.924 7.865 5.523 1.00 88.00 93 ALA A O 1
ATOM 747 N N . ILE A 1 94 ? 2.265 9.989 5.881 1.00 90.38 94 ILE A N 1
ATOM 748 C CA . ILE A 1 94 ? 1.246 10.044 4.823 1.00 90.38 94 ILE A CA 1
ATOM 749 C C . ILE A 1 94 ? 1.909 9.976 3.450 1.00 90.38 94 ILE A C 1
ATOM 751 O O . ILE A 1 94 ? 1.463 9.226 2.588 1.00 90.38 94 ILE A O 1
ATOM 755 N N . SER A 1 95 ? 3.009 10.699 3.251 1.00 91.00 95 SER A N 1
ATOM 756 C CA . SER A 1 95 ? 3.762 10.657 1.994 1.00 91.00 95 SER A CA 1
ATOM 757 C C . SER A 1 95 ? 4.324 9.258 1.725 1.00 91.00 95 SER A C 1
ATOM 759 O O . SER A 1 95 ? 4.159 8.726 0.631 1.00 91.00 95 SER A O 1
ATOM 761 N N . GLU A 1 96 ? 4.919 8.611 2.734 1.00 90.31 96 GLU A N 1
ATOM 762 C CA . GLU A 1 96 ? 5.375 7.216 2.644 1.00 90.31 96 GLU A CA 1
ATOM 763 C C . GLU A 1 96 ? 4.215 6.254 2.354 1.00 90.31 96 GLU A C 1
ATOM 765 O O . GLU A 1 96 ? 4.360 5.347 1.534 1.00 90.31 96 GLU A O 1
ATOM 770 N N . PHE A 1 97 ? 3.063 6.452 3.004 1.00 90.69 97 PHE A N 1
ATOM 771 C CA . PHE A 1 97 ? 1.851 5.679 2.742 1.00 90.69 97 PHE A CA 1
ATOM 772 C C . PHE A 1 97 ? 1.420 5.810 1.280 1.00 90.69 97 PHE A C 1
ATOM 774 O O . PHE A 1 97 ? 1.263 4.789 0.614 1.00 90.69 97 PHE A O 1
ATOM 781 N N . LYS A 1 98 ? 1.289 7.038 0.763 1.00 91.12 98 LYS A N 1
ATOM 782 C CA . LYS A 1 98 ? 0.867 7.291 -0.622 1.00 91.12 98 LYS A CA 1
ATOM 783 C C . LYS A 1 98 ? 1.824 6.673 -1.626 1.00 91.12 98 LYS A C 1
ATOM 785 O O . LYS A 1 98 ? 1.370 6.061 -2.583 1.00 91.12 98 LYS A O 1
ATOM 790 N N . LEU A 1 99 ? 3.130 6.763 -1.377 1.00 92.19 99 LEU A N 1
ATOM 791 C CA . LEU A 1 99 ? 4.134 6.131 -2.229 1.00 92.19 99 LEU A CA 1
ATOM 792 C C . LEU A 1 99 ? 3.967 4.610 -2.260 1.00 92.19 99 LEU A C 1
ATOM 794 O O . LEU A 1 99 ? 3.894 4.026 -3.336 1.00 92.19 99 LEU A O 1
ATOM 798 N N . ILE A 1 100 ? 3.884 3.955 -1.101 1.00 91.50 100 ILE A N 1
ATOM 799 C CA . ILE A 1 100 ? 3.827 2.488 -1.029 1.00 91.50 100 ILE A CA 1
ATOM 800 C C . ILE A 1 100 ? 2.479 1.972 -1.527 1.00 91.50 100 ILE A C 1
ATOM 802 O O . ILE A 1 100 ? 2.423 1.144 -2.434 1.00 91.50 100 ILE A O 1
ATOM 806 N N . VAL A 1 101 ? 1.390 2.448 -0.928 1.00 89.81 101 VAL A N 1
ATOM 807 C CA . VAL A 1 101 ? 0.040 1.961 -1.211 1.00 89.81 101 VAL A CA 1
ATOM 808 C C . VAL A 1 101 ? -0.398 2.405 -2.594 1.00 89.81 101 VAL A C 1
ATOM 810 O O . VAL A 1 101 ? -0.869 1.566 -3.353 1.00 89.81 101 VAL A O 1
ATOM 813 N N . GLY A 1 102 ? -0.147 3.659 -2.974 1.00 90.69 102 GLY A N 1
ATOM 814 C CA . GLY A 1 102 ? -0.426 4.131 -4.326 1.00 90.69 102 GLY A CA 1
ATOM 815 C C . GLY A 1 102 ? 0.291 3.303 -5.388 1.00 90.69 102 GLY A C 1
ATOM 816 O O . GLY A 1 102 ? -0.319 2.958 -6.396 1.00 90.69 102 GLY A O 1
ATOM 817 N N . SER A 1 103 ? 1.537 2.888 -5.143 1.00 92.06 103 SER A N 1
ATOM 818 C CA . SER A 1 103 ? 2.249 1.995 -6.065 1.00 92.06 103 SER A CA 1
ATOM 819 C C . SER A 1 103 ? 1.579 0.630 -6.187 1.00 92.06 103 SER A C 1
ATOM 821 O O . SER A 1 103 ? 1.357 0.157 -7.294 1.00 92.06 103 SER A O 1
ATOM 823 N N . ILE A 1 104 ? 1.212 0.002 -5.067 1.00 89.56 104 ILE A N 1
ATOM 824 C CA . ILE A 1 104 ? 0.533 -1.306 -5.077 1.00 89.56 104 ILE A CA 1
ATOM 825 C C . ILE A 1 104 ? -0.815 -1.220 -5.807 1.00 89.56 104 ILE A C 1
ATOM 827 O O . ILE A 1 104 ? -1.176 -2.147 -6.524 1.00 89.56 104 ILE A O 1
ATOM 831 N N . ILE A 1 105 ? -1.537 -0.113 -5.623 1.00 87.00 105 ILE A N 1
ATOM 832 C CA . ILE A 1 105 ? -2.831 0.180 -6.248 1.00 87.00 105 ILE A CA 1
ATOM 833 C C . ILE A 1 105 ? -2.690 0.406 -7.762 1.00 87.00 105 ILE A C 1
ATOM 835 O O . ILE A 1 105 ? -3.491 -0.117 -8.528 1.00 87.00 105 ILE A O 1
ATOM 839 N N . THR A 1 106 ? -1.688 1.177 -8.192 1.00 88.38 106 THR A N 1
ATOM 840 C CA . THR A 1 106 ? -1.538 1.627 -9.592 1.00 88.38 106 THR A CA 1
ATOM 841 C C . THR A 1 106 ? -0.893 0.563 -10.488 1.00 88.38 106 THR A C 1
ATOM 843 O O . THR A 1 106 ? -1.082 0.554 -11.704 1.00 88.38 106 THR A O 1
ATOM 846 N N . LEU A 1 107 ? -0.095 -0.343 -9.918 1.00 87.38 107 LEU A N 1
ATOM 847 C CA . LEU A 1 107 ? 0.585 -1.387 -10.680 1.00 87.38 107 LEU A CA 1
ATOM 848 C C . LEU A 1 107 ? -0.403 -2.451 -11.175 1.00 87.38 107 LEU A C 1
ATOM 850 O O . LEU A 1 107 ? -1.002 -3.173 -10.383 1.00 87.38 107 LEU A O 1
ATOM 854 N N . VAL A 1 108 ? -0.469 -2.626 -12.500 1.00 82.19 108 VAL A N 1
ATOM 855 C CA . VAL A 1 108 ? -1.272 -3.681 -13.154 1.00 82.19 108 VAL A CA 1
ATOM 856 C C . VAL A 1 108 ? -0.925 -5.071 -12.611 1.00 82.19 108 VAL A C 1
ATOM 858 O O . VAL A 1 108 ? -1.809 -5.892 -12.378 1.00 82.19 108 VAL A O 1
ATOM 861 N N . ASN A 1 109 ? 0.367 -5.322 -12.381 1.00 83.62 109 ASN A N 1
ATOM 862 C CA . ASN A 1 109 ? 0.867 -6.532 -11.737 1.00 83.62 109 ASN A CA 1
ATOM 863 C C . ASN A 1 109 ? 1.381 -6.170 -10.337 1.00 83.62 109 ASN A C 1
ATOM 865 O O . ASN A 1 109 ? 2.460 -5.576 -10.235 1.00 83.62 109 ASN A O 1
ATOM 869 N N . PRO A 1 110 ? 0.651 -6.513 -9.258 1.00 84.94 110 PRO A N 1
ATOM 870 C CA . PRO A 1 110 ? 1.053 -6.128 -7.916 1.00 84.94 110 PRO A CA 1
ATOM 871 C C . PRO A 1 110 ? 2.397 -6.749 -7.541 1.00 84.94 110 PRO A C 1
ATOM 873 O O . PRO A 1 110 ? 2.650 -7.933 -7.775 1.00 84.94 110 PRO A O 1
ATOM 876 N N . LEU A 1 111 ? 3.257 -5.946 -6.926 1.00 91.56 111 LEU A N 1
ATOM 877 C CA . LEU A 1 111 ? 4.583 -6.373 -6.502 1.00 91.56 111 LEU A CA 1
ATOM 878 C C . LEU A 1 111 ? 4.579 -6.891 -5.062 1.00 91.56 111 LEU A C 1
ATOM 880 O O . LEU A 1 111 ? 3.728 -6.541 -4.240 1.00 91.56 111 LEU A O 1
ATOM 884 N N . GLY A 1 112 ? 5.560 -7.736 -4.754 1.00 91.88 112 GLY A N 1
ATOM 885 C CA . GLY A 1 112 ? 5.895 -8.080 -3.376 1.00 91.88 112 GLY A CA 1
ATOM 886 C C . GLY A 1 112 ? 6.654 -6.960 -2.665 1.00 91.88 112 GLY A C 1
ATOM 887 O O . GLY A 1 112 ? 7.117 -6.001 -3.285 1.00 91.88 112 GLY A O 1
ATOM 888 N N . ALA A 1 113 ? 6.840 -7.110 -1.355 1.00 92.31 113 ALA A N 1
ATOM 889 C CA . ALA A 1 113 ? 7.592 -6.156 -0.543 1.00 92.31 113 ALA A CA 1
ATOM 890 C C . ALA A 1 113 ? 9.036 -5.963 -1.044 1.00 92.31 113 ALA A C 1
ATOM 892 O O . ALA A 1 113 ? 9.512 -4.834 -1.098 1.00 92.31 113 ALA A O 1
ATOM 893 N N . THR A 1 114 ? 9.730 -7.032 -1.450 1.00 93.19 114 THR A N 1
ATOM 894 C CA . THR A 1 114 ? 11.128 -6.937 -1.906 1.00 93.19 114 THR A CA 1
ATOM 895 C C . THR A 1 114 ? 11.265 -6.146 -3.218 1.00 93.19 114 THR A C 1
ATOM 897 O O . THR A 1 114 ? 12.034 -5.187 -3.225 1.00 93.19 114 THR A O 1
ATOM 900 N N . PRO A 1 115 ? 10.517 -6.445 -4.301 1.00 92.69 115 PRO A N 1
ATOM 901 C CA . PRO A 1 115 ? 10.551 -5.603 -5.499 1.00 92.69 115 PRO A CA 1
ATOM 902 C C . PRO A 1 115 ? 10.093 -4.156 -5.258 1.00 92.69 115 PRO A C 1
ATOM 904 O O . PRO A 1 115 ? 10.643 -3.245 -5.867 1.00 92.69 115 PRO A O 1
ATOM 907 N N . LEU A 1 116 ? 9.134 -3.919 -4.350 1.00 94.12 116 LEU A N 1
ATOM 908 C CA . LEU A 1 116 ? 8.701 -2.560 -3.987 1.00 94.12 116 LEU A CA 1
ATOM 909 C C . LEU A 1 116 ? 9.809 -1.744 -3.321 1.00 94.12 116 LEU A C 1
ATOM 911 O O . LEU A 1 116 ? 9.947 -0.563 -3.616 1.00 94.12 116 LEU A O 1
ATOM 915 N N . VAL A 1 117 ? 10.600 -2.361 -2.439 1.00 94.56 117 VAL A N 1
ATOM 916 C CA . VAL A 1 117 ? 11.773 -1.724 -1.814 1.00 94.56 117 VAL A CA 1
ATOM 917 C C . VAL A 1 117 ? 12.733 -1.221 -2.886 1.00 94.56 117 VAL A C 1
ATOM 919 O O . VAL A 1 117 ? 13.151 -0.067 -2.836 1.00 94.56 117 VAL A O 1
ATOM 922 N N . SER A 1 118 ? 13.040 -2.070 -3.870 1.00 92.44 118 SER A N 1
ATOM 923 C CA . SER A 1 118 ? 13.931 -1.717 -4.977 1.00 92.44 118 SER A CA 1
ATOM 924 C C . SER A 1 118 ? 13.333 -0.643 -5.883 1.00 92.44 118 SER A C 1
ATOM 926 O O . SER A 1 118 ? 14.034 0.294 -6.242 1.00 92.44 118 SER A O 1
ATOM 928 N N . LEU A 1 119 ? 12.049 -0.752 -6.233 1.00 93.25 119 LEU A N 1
ATOM 929 C CA . LEU A 1 119 ? 11.374 0.203 -7.115 1.00 93.25 119 LEU A CA 1
ATOM 930 C C . LEU A 1 119 ? 11.247 1.588 -6.491 1.00 93.25 119 LEU A C 1
ATOM 932 O O . LEU A 1 119 ? 11.520 2.588 -7.144 1.00 93.25 119 LEU A O 1
ATOM 936 N N . LEU A 1 120 ? 10.835 1.662 -5.230 1.00 92.75 120 LEU A N 1
ATOM 937 C CA . LEU A 1 120 ? 10.556 2.939 -4.579 1.00 92.75 120 LEU A CA 1
ATOM 938 C C . LEU A 1 120 ? 11.796 3.583 -3.961 1.00 92.75 120 LEU A C 1
ATOM 940 O O . LEU A 1 120 ? 11.720 4.744 -3.563 1.00 92.75 120 LEU A O 1
ATOM 944 N N . ASP A 1 121 ? 12.910 2.850 -3.884 1.00 91.12 121 ASP A N 1
ATOM 945 C CA . ASP A 1 121 ? 14.129 3.266 -3.186 1.00 91.12 121 ASP A CA 1
ATOM 946 C C . ASP A 1 121 ? 13.842 3.662 -1.721 1.00 91.12 121 ASP A C 1
ATOM 948 O O . ASP A 1 121 ? 14.262 4.693 -1.194 1.00 91.12 121 ASP A O 1
ATOM 952 N N . ILE A 1 122 ? 13.037 2.833 -1.048 1.00 91.00 122 ILE A N 1
ATOM 953 C CA . ILE A 1 122 ? 12.645 3.001 0.356 1.00 91.00 122 ILE A CA 1
ATOM 954 C C . ILE A 1 122 ? 13.197 1.822 1.145 1.00 91.00 122 ILE A C 1
ATOM 956 O O . ILE A 1 122 ? 13.064 0.674 0.735 1.00 91.00 122 ILE A O 1
ATOM 960 N N . SER A 1 123 ? 13.760 2.077 2.329 1.00 93.31 123 SER A N 1
ATOM 961 C CA . SER A 1 123 ? 14.322 1.001 3.147 1.00 93.31 123 SER A CA 1
ATOM 962 C C . SER A 1 123 ? 13.294 -0.085 3.491 1.00 93.31 123 SER A C 1
ATOM 964 O O . SER A 1 123 ? 12.151 0.200 3.861 1.00 93.31 123 SER A O 1
ATOM 966 N N . THR A 1 124 ? 13.736 -1.345 3.473 1.00 92.75 124 THR A N 1
ATOM 967 C CA . THR A 1 124 ? 12.913 -2.522 3.804 1.00 92.75 124 THR A CA 1
ATOM 968 C C . THR A 1 124 ? 12.168 -2.364 5.124 1.00 92.75 124 THR A C 1
ATOM 970 O O . THR A 1 124 ? 10.997 -2.719 5.229 1.00 92.75 124 THR A O 1
ATOM 973 N N . LYS A 1 125 ? 12.819 -1.767 6.132 1.00 90.44 125 LYS A N 1
ATOM 974 C CA . LYS A 1 125 ? 12.203 -1.499 7.436 1.00 90.44 125 LYS A CA 1
ATOM 975 C C . LYS A 1 125 ? 11.009 -0.550 7.317 1.00 90.44 125 LYS A C 1
ATOM 977 O O . LYS A 1 125 ? 9.975 -0.816 7.916 1.00 90.44 125 LYS A O 1
ATOM 982 N N . LYS A 1 126 ? 11.127 0.539 6.551 1.00 90.00 126 LYS A N 1
ATOM 983 C CA . LYS A 1 126 ? 10.029 1.494 6.350 1.00 90.00 126 LYS A CA 1
ATOM 984 C C . LYS A 1 126 ? 8.868 0.856 5.590 1.00 90.00 126 LYS A C 1
ATOM 986 O O . LYS A 1 126 ? 7.735 0.960 6.053 1.00 90.00 126 LYS A O 1
ATOM 991 N N . VAL A 1 127 ? 9.155 0.147 4.496 1.00 91.56 127 VAL A N 1
ATOM 992 C CA . VAL A 1 127 ? 8.128 -0.545 3.700 1.00 91.56 127 VAL A CA 1
ATOM 993 C C . VAL A 1 127 ? 7.374 -1.557 4.560 1.00 91.56 127 VAL A C 1
ATOM 995 O O . VAL A 1 127 ? 6.154 -1.473 4.678 1.00 91.56 127 VAL A O 1
ATOM 998 N N . ASN A 1 128 ? 8.093 -2.445 5.251 1.00 89.56 128 ASN A N 1
ATOM 999 C CA . ASN A 1 128 ? 7.475 -3.460 6.101 1.00 89.56 128 ASN A CA 1
ATOM 1000 C C . ASN A 1 128 ? 6.676 -2.843 7.250 1.00 89.56 128 ASN A C 1
ATOM 1002 O O . ASN A 1 128 ? 5.562 -3.286 7.499 1.00 89.56 128 ASN A O 1
ATOM 1006 N N . ASN A 1 129 ? 7.183 -1.794 7.906 1.00 86.44 129 ASN A N 1
ATOM 1007 C CA . ASN A 1 129 ? 6.446 -1.117 8.974 1.00 86.44 129 ASN A CA 1
ATOM 1008 C C . ASN A 1 129 ? 5.117 -0.535 8.470 1.00 86.44 129 ASN A C 1
ATOM 1010 O O . ASN A 1 129 ? 4.098 -0.659 9.146 1.00 86.44 129 ASN A O 1
ATOM 1014 N N . ARG A 1 130 ? 5.105 0.090 7.286 1.00 86.50 130 ARG A N 1
ATOM 1015 C CA . ARG A 1 130 ? 3.886 0.680 6.706 1.00 86.50 130 ARG A CA 1
ATOM 1016 C C . ARG A 1 130 ? 2.892 -0.388 6.278 1.00 86.50 130 ARG A C 1
ATOM 1018 O O . ARG A 1 130 ? 1.724 -0.300 6.640 1.00 86.50 130 ARG A O 1
ATOM 1025 N N . LEU A 1 131 ? 3.365 -1.425 5.590 1.00 87.38 131 LEU A N 1
ATOM 1026 C CA . LEU A 1 131 ? 2.549 -2.579 5.219 1.00 87.38 131 LEU A CA 1
ATOM 1027 C C . LEU A 1 131 ? 1.965 -3.269 6.455 1.00 87.38 131 LEU A C 1
ATOM 1029 O O . LEU A 1 131 ? 0.788 -3.622 6.466 1.00 87.38 131 LEU A O 1
ATOM 1033 N N . GLN A 1 132 ? 2.753 -3.400 7.525 1.00 82.88 132 GLN A N 1
ATOM 1034 C CA . GLN A 1 132 ? 2.315 -4.081 8.735 1.00 82.88 132 GLN A CA 1
ATOM 1035 C C . GLN A 1 132 ? 1.129 -3.375 9.402 1.00 82.88 132 GLN A C 1
ATOM 1037 O O . GLN A 1 132 ? 0.202 -4.030 9.879 1.00 82.88 132 GLN A O 1
ATOM 1042 N N . MET A 1 133 ? 1.125 -2.042 9.382 1.00 77.44 133 MET A N 1
ATOM 1043 C CA . MET A 1 133 ? 0.020 -1.228 9.898 1.00 77.44 133 MET A CA 1
ATOM 1044 C C . MET A 1 133 ? -1.267 -1.361 9.072 1.00 77.44 133 MET A C 1
ATOM 1046 O O . MET A 1 133 ? -2.345 -1.064 9.573 1.00 77.44 133 MET A O 1
ATOM 1050 N N . LEU A 1 134 ? -1.167 -1.853 7.837 1.00 77.12 134 LEU A N 1
ATOM 1051 C CA . LEU A 1 134 ? -2.283 -2.042 6.912 1.00 77.12 134 LEU A CA 1
ATOM 1052 C C . LEU A 1 134 ? -2.655 -3.517 6.722 1.00 77.12 134 LEU A C 1
ATOM 1054 O O . LEU A 1 134 ? -3.449 -3.843 5.846 1.00 77.12 134 LEU A O 1
ATOM 1058 N N . HIS A 1 135 ? -2.130 -4.433 7.541 1.00 73.88 135 HIS A N 1
ATOM 1059 C CA . HIS A 1 135 ? -2.432 -5.867 7.434 1.00 73.88 135 HIS A CA 1
ATOM 1060 C C . HIS A 1 135 ? -3.921 -6.225 7.541 1.00 73.88 135 HIS A C 1
ATOM 1062 O O . HIS A 1 135 ? -4.285 -7.347 7.194 1.00 73.88 135 HIS A O 1
ATOM 1068 N N . SER A 1 136 ? -4.760 -5.335 8.076 1.00 70.44 136 SER A N 1
ATOM 1069 C CA . SER A 1 136 ? -6.216 -5.507 8.135 1.00 70.44 136 SER A CA 1
ATOM 1070 C C . SER A 1 136 ? -6.903 -5.237 6.793 1.00 70.44 136 SER A C 1
ATOM 1072 O O . SER A 1 136 ? -7.986 -5.764 6.553 1.00 70.44 136 SER A O 1
ATOM 1074 N N . VAL A 1 137 ? -6.274 -4.450 5.915 1.00 74.69 137 VAL A N 1
ATOM 1075 C CA . VAL A 1 137 ? -6.832 -3.995 4.629 1.00 74.69 137 VAL A CA 1
ATOM 1076 C C . VAL A 1 137 ? -5.983 -4.414 3.419 1.00 74.69 137 VAL A C 1
ATOM 1078 O O . VAL A 1 137 ? -6.377 -4.208 2.272 1.00 74.69 137 VAL A O 1
ATOM 1081 N N . LEU A 1 138 ? -4.835 -5.044 3.666 1.00 81.12 138 LEU A N 1
ATOM 1082 C CA . LEU A 1 138 ? -3.943 -5.615 2.665 1.00 81.12 138 LEU A CA 1
ATOM 1083 C C . LEU A 1 138 ? -3.731 -7.104 2.931 1.00 81.12 138 LEU A C 1
ATOM 1085 O O . LEU A 1 138 ? -3.394 -7.519 4.044 1.00 81.12 138 LEU A O 1
ATOM 1089 N N . ASN A 1 139 ? -3.823 -7.908 1.876 1.00 82.69 139 ASN A N 1
ATOM 1090 C CA . ASN A 1 139 ? -3.337 -9.277 1.902 1.00 82.69 139 ASN A CA 1
ATOM 1091 C C . ASN A 1 139 ? -1.831 -9.280 1.614 1.00 82.69 139 ASN A C 1
ATOM 1093 O O . ASN A 1 139 ? -1.400 -9.186 0.463 1.00 82.69 139 ASN A O 1
ATOM 1097 N N . ILE A 1 140 ? -1.042 -9.368 2.683 1.00 85.62 140 ILE A N 1
ATOM 1098 C CA . I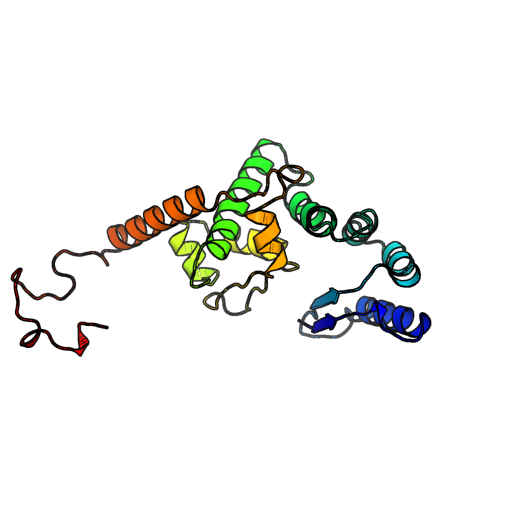LE A 1 140 ? 0.420 -9.366 2.624 1.00 85.62 140 ILE A CA 1
ATOM 1099 C C . ILE A 1 140 ? 0.915 -10.807 2.806 1.00 85.62 140 ILE A C 1
ATOM 1101 O O . ILE A 1 140 ? 0.711 -11.383 3.882 1.00 85.62 140 ILE A O 1
ATOM 1105 N N . PRO A 1 141 ? 1.541 -11.404 1.778 1.00 83.69 141 PRO A N 1
ATOM 1106 C CA . PRO A 1 141 ? 2.044 -12.769 1.849 1.00 83.69 141 PRO A CA 1
ATOM 1107 C C . PRO A 1 141 ? 3.251 -12.889 2.787 1.00 83.69 141 PRO A C 1
ATOM 1109 O O . PRO A 1 141 ? 3.976 -11.929 3.030 1.00 83.69 141 PRO A O 1
ATOM 1112 N N . ILE A 1 142 ? 3.487 -14.107 3.289 1.00 82.56 142 ILE A N 1
ATOM 1113 C CA . ILE A 1 142 ? 4.668 -14.428 4.112 1.00 82.56 142 ILE A CA 1
ATOM 1114 C C . ILE A 1 142 ? 5.948 -14.324 3.270 1.00 82.56 142 ILE A C 1
ATOM 1116 O O . ILE A 1 142 ? 6.971 -13.835 3.741 1.00 82.56 142 ILE A O 1
ATOM 1120 N N . ASN A 1 143 ? 5.883 -14.771 2.012 1.00 87.06 143 ASN A N 1
ATOM 1121 C CA . ASN A 1 143 ? 6.970 -14.601 1.058 1.00 87.06 143 ASN A CA 1
ATOM 1122 C C . ASN A 1 143 ? 7.027 -13.139 0.587 1.00 87.06 143 ASN A C 1
ATOM 1124 O O . ASN A 1 143 ? 6.090 -12.661 -0.049 1.00 87.06 143 ASN A O 1
ATOM 1128 N N . SER A 1 144 ? 8.145 -12.459 0.839 1.00 86.94 144 SER A N 1
ATOM 1129 C CA . SER A 1 144 ? 8.332 -11.045 0.506 1.00 86.94 144 SER A CA 1
ATOM 1130 C C . SER A 1 144 ? 8.421 -10.751 -0.994 1.00 86.94 144 SER A C 1
ATOM 1132 O O . SER A 1 144 ? 8.307 -9.589 -1.381 1.00 86.94 144 SER A O 1
ATOM 1134 N N . THR A 1 145 ? 8.616 -11.758 -1.850 1.00 90.44 145 THR A N 1
ATOM 1135 C CA . THR A 1 145 ? 8.574 -11.594 -3.313 1.00 90.44 145 THR A CA 1
ATOM 1136 C C . THR A 1 145 ? 7.186 -11.834 -3.896 1.00 90.44 145 THR A C 1
ATOM 1138 O O . THR A 1 145 ? 6.924 -11.422 -5.023 1.00 90.44 145 THR A O 1
ATOM 1141 N N . ALA A 1 146 ? 6.283 -12.463 -3.138 1.00 90.06 146 ALA A N 1
ATOM 1142 C CA . ALA A 1 146 ? 4.933 -12.725 -3.608 1.00 90.06 146 ALA A CA 1
ATOM 1143 C C . ALA A 1 146 ? 4.095 -11.426 -3.644 1.00 90.06 146 ALA A C 1
ATOM 1145 O O . ALA A 1 146 ? 4.264 -10.574 -2.768 1.00 90.06 146 ALA A O 1
ATOM 1146 N N . PRO A 1 147 ? 3.176 -11.274 -4.618 1.00 89.62 147 PRO A N 1
ATOM 1147 C CA . PRO A 1 147 ? 2.363 -10.068 -4.791 1.00 89.62 147 PRO A CA 1
ATOM 1148 C C . PRO A 1 147 ? 1.548 -9.683 -3.553 1.00 89.62 147 PRO A C 1
ATOM 1150 O O . PRO A 1 147 ? 0.785 -10.499 -3.027 1.00 89.62 147 PRO A O 1
ATOM 1153 N N . ILE A 1 148 ? 1.645 -8.420 -3.132 1.00 90.00 148 ILE A N 1
ATOM 1154 C CA . ILE A 1 148 ? 0.741 -7.838 -2.133 1.00 90.00 148 ILE A CA 1
ATOM 1155 C C . ILE A 1 148 ? -0.572 -7.493 -2.830 1.00 90.00 148 ILE A C 1
ATOM 1157 O O . ILE A 1 148 ? -0.568 -6.845 -3.872 1.00 90.00 148 ILE A O 1
ATOM 1161 N N . ARG A 1 149 ? -1.704 -7.921 -2.266 1.00 83.38 149 ARG A N 1
ATOM 1162 C CA . ARG A 1 149 ? -3.028 -7.660 -2.851 1.00 83.38 149 ARG A CA 1
ATOM 1163 C C . ARG A 1 149 ? -3.853 -6.735 -1.974 1.00 83.38 149 ARG A C 1
ATOM 1165 O O . ARG A 1 149 ? -3.833 -6.839 -0.749 1.00 83.38 149 ARG A O 1
ATOM 1172 N N . ILE A 1 150 ? -4.618 -5.876 -2.631 1.00 78.00 150 ILE A N 1
ATOM 1173 C CA . ILE A 1 150 ? -5.515 -4.907 -2.004 1.00 78.00 150 ILE A CA 1
ATOM 1174 C C . ILE A 1 150 ? -6.943 -5.432 -2.086 1.00 78.00 150 ILE A C 1
ATOM 1176 O O . ILE A 1 150 ? -7.318 -6.074 -3.069 1.00 78.00 150 ILE A O 1
ATOM 1180 N N . PHE A 1 151 ? -7.750 -5.175 -1.057 1.00 74.94 151 PHE A N 1
ATOM 1181 C CA . PHE A 1 151 ? -9.188 -5.397 -1.168 1.00 74.94 151 PHE A CA 1
ATOM 1182 C C . PHE A 1 151 ? -9.800 -4.326 -2.070 1.00 74.94 151 PHE A C 1
ATOM 1184 O O . PHE A 1 151 ? -9.650 -3.142 -1.792 1.00 74.94 151 PHE A O 1
ATOM 1191 N N . HIS A 1 152 ? -10.533 -4.742 -3.104 1.00 66.38 152 HIS A N 1
ATOM 1192 C CA . HIS A 1 152 ? -11.112 -3.858 -4.127 1.00 66.38 152 HIS A CA 1
ATOM 1193 C C . HIS A 1 152 ? -11.811 -2.609 -3.561 1.00 66.38 152 HIS A C 1
ATOM 1195 O O . HIS A 1 152 ? -11.657 -1.523 -4.092 1.00 66.38 152 HIS A O 1
ATOM 1201 N N . LYS A 1 153 ? -12.514 -2.725 -2.428 1.00 70.44 153 LYS A N 1
ATOM 1202 C CA . LYS A 1 153 ? -13.201 -1.580 -1.805 1.00 70.44 153 LYS A CA 1
ATOM 1203 C C . LYS A 1 153 ? -12.260 -0.500 -1.254 1.00 70.44 153 LYS A C 1
ATOM 1205 O O . LYS A 1 153 ? -12.638 0.662 -1.219 1.00 70.44 153 LYS A O 1
ATOM 1210 N N . LEU A 1 154 ? -11.046 -0.860 -0.828 1.00 72.06 154 LEU A N 1
ATOM 1211 C CA . LEU A 1 154 ? -10.035 0.115 -0.398 1.00 72.06 154 LEU A CA 1
ATOM 1212 C C . LEU A 1 154 ? -9.457 0.880 -1.599 1.00 72.06 154 LEU A C 1
ATOM 1214 O O . LEU A 1 154 ? -9.118 2.049 -1.465 1.00 72.06 154 LEU A O 1
ATOM 1218 N N . PHE A 1 155 ? -9.341 0.219 -2.757 1.00 75.06 155 PHE A N 1
ATOM 1219 C CA . PHE A 1 155 ? -8.867 0.842 -3.996 1.00 75.06 155 PHE A CA 1
ATOM 1220 C C . PHE A 1 155 ? -9.782 2.004 -4.396 1.00 75.06 155 PHE A C 1
ATOM 1222 O O . PHE A 1 155 ? -9.300 3.125 -4.558 1.00 75.06 155 PHE A O 1
ATOM 1229 N N . ASP A 1 156 ? -11.093 1.746 -4.457 1.00 73.12 156 ASP A N 1
ATOM 1230 C CA . ASP A 1 156 ? -12.089 2.745 -4.857 1.00 73.12 156 ASP A CA 1
ATOM 1231 C C . ASP A 1 156 ? -12.047 3.970 -3.926 1.00 73.12 156 ASP A C 1
ATOM 1233 O O . ASP A 1 156 ? -11.986 5.103 -4.392 1.00 73.12 156 ASP A O 1
ATOM 1237 N N . PHE A 1 157 ? -11.958 3.736 -2.612 1.00 78.81 157 PHE A N 1
ATOM 1238 C CA . PHE A 1 157 ? -11.868 4.790 -1.595 1.00 78.81 157 PHE A CA 1
ATOM 1239 C C . PHE A 1 157 ? -10.594 5.652 -1.703 1.00 78.81 157 PHE A C 1
ATOM 1241 O O . PHE A 1 157 ? -10.627 6.853 -1.442 1.00 78.81 157 PHE A O 1
ATOM 1248 N N . LEU A 1 158 ? -9.451 5.061 -2.071 1.00 84.06 158 LEU A N 1
ATOM 1249 C CA . LEU A 1 158 ? -8.174 5.781 -2.101 1.00 84.06 158 LEU A CA 1
ATOM 1250 C C . LEU A 1 158 ? -7.930 6.551 -3.403 1.00 84.06 158 LEU A C 1
ATOM 1252 O O . LEU A 1 158 ? -7.291 7.601 -3.339 1.00 84.06 158 LEU A O 1
ATOM 1256 N N . ILE A 1 159 ? -8.391 6.051 -4.554 1.00 82.38 159 ILE A N 1
ATOM 1257 C CA . ILE A 1 159 ? -8.176 6.707 -5.858 1.00 82.38 159 ILE A CA 1
ATOM 1258 C C . ILE A 1 159 ? -9.352 7.595 -6.271 1.00 82.38 159 ILE A C 1
ATOM 1260 O O . ILE A 1 159 ? -9.131 8.683 -6.803 1.00 82.38 159 ILE A O 1
ATOM 1264 N N . TYR A 1 160 ? -10.587 7.155 -6.035 1.00 74.81 160 TYR A N 1
ATOM 1265 C CA . TYR A 1 160 ? -11.792 7.850 -6.491 1.00 74.81 160 TYR A CA 1
ATOM 1266 C C . TYR A 1 160 ? -12.713 8.180 -5.306 1.00 74.81 160 TYR A C 1
ATOM 1268 O O . TYR A 1 160 ? -13.859 7.723 -5.287 1.00 74.81 160 TYR A O 1
ATOM 1276 N N . PRO A 1 161 ? -12.239 8.951 -4.304 1.00 70.44 161 PRO A N 1
ATOM 1277 C CA . PRO A 1 161 ? -13.103 9.377 -3.208 1.00 70.44 161 PRO A CA 1
ATOM 1278 C C . PRO A 1 161 ? -14.279 10.199 -3.758 1.00 70.44 161 PRO A C 1
ATOM 1280 O O . PRO A 1 161 ? -14.127 10.932 -4.745 1.00 70.44 161 PRO A O 1
ATOM 1283 N N . ASP A 1 162 ? -15.445 10.119 -3.110 1.00 69.88 162 ASP A N 1
ATOM 1284 C CA . ASP A 1 162 ? -16.505 11.104 -3.346 1.00 69.88 162 ASP A CA 1
ATOM 1285 C C . ASP A 1 162 ? -15.906 12.506 -3.101 1.00 69.88 162 ASP A C 1
ATOM 1287 O O . ASP A 1 162 ? -15.086 12.680 -2.194 1.00 69.88 162 ASP A O 1
ATOM 1291 N N . PRO A 1 163 ? -16.266 13.537 -3.881 1.00 71.62 163 PRO A N 1
ATOM 1292 C CA . PRO A 1 163 ? -15.828 14.908 -3.622 1.00 71.62 163 PRO A CA 1
ATOM 1293 C C . PRO A 1 163 ? -16.031 15.391 -2.175 1.00 71.62 163 PRO A C 1
ATOM 1295 O O . PRO A 1 163 ? -15.331 16.306 -1.741 1.00 71.62 163 PRO A O 1
ATOM 1298 N N . LYS A 1 164 ? -16.984 14.809 -1.436 1.00 70.00 164 LYS A N 1
ATOM 1299 C CA . LYS A 1 164 ? -17.232 15.094 -0.012 1.00 70.00 164 LYS A CA 1
ATOM 1300 C C . LYS A 1 164 ? -16.273 14.381 0.950 1.00 70.00 164 LYS A C 1
ATOM 1302 O O . LYS A 1 164 ? -16.127 14.837 2.081 1.00 70.00 164 LYS A O 1
ATOM 1307 N N . ASP A 1 165 ? -15.584 13.360 0.458 1.00 69.00 165 ASP A N 1
ATOM 1308 C CA . ASP A 1 165 ? -14.851 12.332 1.207 1.00 69.00 165 ASP A CA 1
ATOM 1309 C C . ASP A 1 165 ? -13.327 12.404 0.944 1.00 69.00 165 ASP A C 1
ATOM 1311 O O . ASP A 1 165 ? -12.522 11.566 1.369 1.00 69.00 165 ASP A O 1
ATOM 1315 N N . VAL A 1 166 ? -12.892 13.456 0.235 1.00 78.62 166 VAL A N 1
ATOM 1316 C CA . VAL A 1 166 ? -11.478 13.737 -0.034 1.00 78.62 166 VAL A CA 1
ATOM 1317 C C . VAL A 1 166 ? -10.736 13.948 1.284 1.00 78.62 166 VAL A C 1
ATOM 1319 O O . VAL A 1 166 ? -10.972 14.910 2.016 1.00 78.62 166 VAL A O 1
ATOM 1322 N N . ASN A 1 167 ? -9.772 13.072 1.553 1.00 84.69 167 ASN A N 1
ATOM 1323 C CA . ASN A 1 167 ? -8.966 13.090 2.766 1.00 84.69 167 ASN A CA 1
ATOM 1324 C C . ASN A 1 167 ? -7.462 13.078 2.456 1.00 84.69 167 ASN A C 1
ATOM 1326 O O . ASN A 1 167 ? -7.011 12.936 1.316 1.00 84.69 167 ASN A O 1
ATOM 1330 N N . GLU A 1 168 ? -6.649 13.236 3.500 1.00 88.50 168 GLU A N 1
ATOM 1331 C CA . GLU A 1 168 ? -5.198 13.342 3.361 1.00 88.50 168 GLU A CA 1
ATOM 1332 C C . GLU A 1 168 ? -4.531 12.071 2.821 1.00 88.50 168 GLU A C 1
ATOM 1334 O O . GLU A 1 168 ? -3.408 12.170 2.334 1.00 88.50 168 GLU A O 1
ATOM 1339 N N . PHE A 1 169 ? -5.198 10.912 2.844 1.00 89.12 169 PHE A N 1
ATOM 1340 C CA . PHE A 1 169 ? -4.668 9.630 2.371 1.00 89.12 169 PHE A CA 1
ATOM 1341 C C . PHE A 1 169 ? -4.978 9.334 0.901 1.00 89.12 169 PHE A C 1
ATOM 1343 O O . PHE A 1 169 ? -4.380 8.408 0.352 1.00 89.12 169 PHE A O 1
ATOM 1350 N N . CYS A 1 170 ? -5.832 10.124 0.241 1.00 89.62 170 CYS A N 1
ATOM 1351 C CA . CYS A 1 170 ? -6.169 9.924 -1.167 1.00 89.62 170 CYS A CA 1
ATOM 1352 C C . CYS A 1 170 ? -4.919 9.954 -2.061 1.00 89.62 170 CYS A C 1
ATOM 1354 O O . CYS A 1 170 ? -4.005 10.776 -1.879 1.00 89.62 170 CYS A O 1
ATOM 1356 N N . VAL A 1 171 ? -4.888 9.037 -3.022 1.00 90.50 171 VAL A N 1
ATOM 1357 C CA . VAL A 1 171 ? -3.792 8.814 -3.960 1.00 90.50 171 VAL A CA 1
ATOM 1358 C C . VAL A 1 171 ? -4.187 9.390 -5.313 1.00 90.50 171 VAL A C 1
ATOM 1360 O O . VAL A 1 171 ? -5.191 9.000 -5.895 1.00 90.50 171 VAL A O 1
ATOM 1363 N N . ASP A 1 172 ? -3.356 10.285 -5.840 1.00 89.44 172 ASP A N 1
ATOM 1364 C CA . ASP A 1 172 ? -3.467 10.719 -7.231 1.00 89.44 172 ASP A CA 1
ATOM 1365 C C . ASP A 1 172 ? -2.870 9.631 -8.133 1.00 89.44 172 ASP A C 1
ATOM 1367 O O . ASP A 1 172 ? -1.650 9.425 -8.163 1.00 89.44 172 ASP A O 1
ATOM 1371 N N . GLU A 1 173 ? -3.739 8.914 -8.845 1.00 89.00 173 GLU A N 1
ATOM 1372 C CA . GLU A 1 173 ? -3.366 7.834 -9.762 1.00 89.00 173 GLU A CA 1
ATOM 1373 C C . GLU A 1 173 ? -2.379 8.307 -10.832 1.00 89.00 173 GLU A C 1
ATOM 1375 O O . GLU A 1 173 ? -1.363 7.658 -11.083 1.00 89.00 173 GLU A O 1
ATOM 1380 N N . LYS A 1 174 ? -2.632 9.471 -11.436 1.00 89.69 174 LYS A N 1
ATOM 1381 C CA . LYS A 1 174 ? -1.817 9.992 -12.534 1.00 89.69 174 LYS A CA 1
ATOM 1382 C C . LYS A 1 174 ? -0.437 10.398 -12.036 1.00 89.69 174 LYS A C 1
ATOM 1384 O O . LYS A 1 174 ? 0.564 10.059 -12.667 1.00 89.69 174 LYS A O 1
ATOM 1389 N N . ALA A 1 175 ? -0.363 11.097 -10.907 1.00 90.81 175 ALA A N 1
ATOM 1390 C CA . ALA A 1 175 ? 0.911 11.463 -10.297 1.00 90.81 175 ALA A CA 1
ATOM 1391 C C . ALA A 1 175 ? 1.708 10.216 -9.883 1.00 90.81 175 ALA A C 1
ATOM 1393 O O . ALA A 1 175 ? 2.915 10.141 -10.120 1.00 90.81 175 ALA A O 1
ATOM 1394 N N . THR A 1 176 ? 1.027 9.213 -9.326 1.00 92.81 176 THR A N 1
ATOM 1395 C CA . THR A 1 176 ? 1.642 7.947 -8.910 1.00 92.81 176 THR A CA 1
ATOM 1396 C C . THR A 1 176 ? 2.161 7.153 -10.103 1.00 92.81 176 THR A C 1
ATOM 1398 O O . THR A 1 176 ? 3.296 6.683 -10.074 1.00 92.81 176 THR A O 1
ATOM 1401 N N . TYR A 1 177 ? 1.384 7.060 -11.183 1.00 91.56 177 TYR A N 1
ATOM 1402 C CA . TYR A 1 177 ? 1.806 6.419 -12.425 1.00 91.56 177 TYR A CA 1
ATOM 1403 C C . TYR A 1 177 ? 3.073 7.069 -12.991 1.00 91.56 177 TYR A C 1
ATOM 1405 O O . TYR A 1 177 ? 4.040 6.376 -13.303 1.00 91.56 177 TYR A O 1
ATOM 1413 N N . MET A 1 178 ? 3.111 8.402 -13.069 1.00 93.38 178 MET A N 1
ATOM 1414 C CA . MET A 1 178 ? 4.287 9.119 -13.575 1.00 93.38 178 MET A CA 1
ATOM 1415 C C . MET A 1 178 ? 5.515 8.899 -12.683 1.00 93.38 178 MET A C 1
ATOM 1417 O O . MET A 1 178 ? 6.610 8.676 -13.197 1.00 93.38 178 MET A O 1
ATOM 1421 N N . MET A 1 179 ? 5.336 8.882 -11.358 1.00 94.19 179 MET A N 1
ATOM 1422 C CA . MET A 1 179 ? 6.404 8.525 -10.422 1.00 94.19 179 MET A CA 1
ATOM 1423 C C . MET A 1 179 ? 6.895 7.084 -10.638 1.00 94.19 179 MET A C 1
ATOM 1425 O O . MET A 1 179 ? 8.099 6.846 -10.611 1.00 94.19 179 MET A O 1
ATOM 1429 N N . LEU A 1 180 ? 6.001 6.118 -10.876 1.00 94.31 180 LEU A N 1
ATOM 1430 C CA . LEU A 1 180 ? 6.378 4.721 -11.124 1.00 94.31 180 LEU A CA 1
ATOM 1431 C C . LEU A 1 180 ? 7.206 4.583 -12.401 1.00 94.31 180 LEU A C 1
ATOM 1433 O O . LEU A 1 180 ? 8.207 3.871 -12.399 1.00 94.31 180 LEU A O 1
ATOM 1437 N N . VAL A 1 181 ? 6.816 5.281 -13.470 1.00 92.19 181 VAL A N 1
ATOM 1438 C CA . VAL A 1 181 ? 7.568 5.300 -14.731 1.00 92.19 181 VAL A CA 1
ATOM 1439 C C . VAL A 1 181 ? 8.980 5.833 -14.507 1.00 92.19 181 VAL A C 1
ATOM 1441 O O . VAL A 1 181 ? 9.939 5.182 -14.918 1.00 92.19 181 VAL A O 1
ATOM 1444 N N . ASP A 1 182 ? 9.121 6.964 -13.813 1.00 93.25 182 ASP A N 1
ATOM 1445 C CA . ASP A 1 182 ? 10.431 7.539 -13.490 1.00 93.25 182 ASP A CA 1
ATOM 1446 C C . ASP A 1 182 ? 11.295 6.556 -12.686 1.00 93.25 182 ASP A C 1
ATOM 1448 O O . ASP A 1 182 ? 12.424 6.254 -13.065 1.00 93.25 182 ASP A O 1
ATOM 1452 N N . ARG A 1 183 ? 10.731 5.946 -11.639 1.00 92.19 183 ARG A N 1
ATOM 1453 C CA . ARG A 1 183 ? 11.428 4.949 -10.815 1.00 92.19 183 ARG A CA 1
ATOM 1454 C C . ARG A 1 183 ? 11.872 3.719 -11.603 1.00 92.19 183 ARG A C 1
ATOM 1456 O O . ARG A 1 183 ? 12.999 3.261 -11.423 1.00 92.19 183 ARG A O 1
ATOM 1463 N N . CYS A 1 184 ? 11.027 3.205 -12.494 1.00 90.81 184 CYS A N 1
ATOM 1464 C CA . CYS A 1 184 ? 11.382 2.105 -13.390 1.00 90.81 184 CYS A CA 1
ATOM 1465 C C . CYS A 1 184 ? 12.547 2.486 -14.311 1.00 90.81 184 CYS A C 1
ATOM 1467 O O . CYS A 1 184 ? 13.490 1.709 -14.450 1.00 90.81 184 CYS A O 1
ATOM 1469 N N . LEU A 1 185 ? 12.508 3.677 -14.914 1.00 89.88 185 LEU A N 1
ATOM 1470 C CA . LEU A 1 185 ? 13.582 4.163 -15.782 1.00 89.88 185 LEU A CA 1
ATOM 1471 C C . LEU A 1 185 ? 14.890 4.339 -15.011 1.00 89.88 185 LEU A C 1
ATOM 1473 O O . LEU A 1 185 ? 15.931 3.884 -15.481 1.00 89.88 185 LEU A O 1
ATOM 1477 N N . MET A 1 186 ? 14.836 4.921 -13.812 1.00 89.44 186 MET A N 1
ATOM 1478 C CA . MET A 1 186 ? 16.000 5.066 -12.937 1.00 89.44 186 MET A CA 1
ATOM 1479 C C . MET A 1 186 ? 16.588 3.705 -12.575 1.00 89.44 186 MET A C 1
ATOM 1481 O O . MET A 1 186 ? 17.796 3.511 -12.696 1.00 89.44 186 MET A O 1
ATOM 1485 N N . LEU A 1 187 ? 15.751 2.734 -12.202 1.00 89.94 187 LEU A N 1
ATOM 1486 C CA . LEU A 1 187 ? 16.209 1.374 -11.944 1.00 89.94 187 LEU A CA 1
ATOM 1487 C C . LEU A 1 187 ? 16.896 0.781 -13.167 1.00 89.94 187 LEU A C 1
ATOM 1489 O O . LEU A 1 187 ? 18.026 0.325 -13.042 1.00 89.94 187 LEU A O 1
ATOM 1493 N N . LEU A 1 188 ? 16.251 0.799 -14.333 1.00 87.25 188 LEU A N 1
ATOM 1494 C CA . LEU A 1 188 ? 16.791 0.230 -15.569 1.00 87.25 188 LEU A CA 1
ATOM 1495 C C . LEU A 1 188 ? 18.110 0.893 -15.990 1.00 87.25 188 LEU A C 1
ATOM 1497 O O . LEU A 1 188 ? 19.016 0.205 -16.461 1.00 87.25 188 LEU A O 1
ATOM 1501 N N . PHE A 1 189 ? 18.234 2.204 -15.783 1.00 84.50 189 PHE A N 1
ATOM 1502 C CA . PHE A 1 189 ? 19.424 2.971 -16.130 1.00 84.50 189 PHE A CA 1
ATOM 1503 C C . PHE A 1 189 ? 20.580 2.733 -15.147 1.00 84.50 189 PHE A C 1
ATOM 1505 O O . PHE A 1 189 ? 21.679 2.376 -15.566 1.00 84.50 189 PHE A O 1
ATOM 1512 N N . TYR A 1 190 ? 20.351 2.868 -13.836 1.00 83.44 190 TYR A N 1
ATOM 1513 C CA . TYR A 1 190 ? 21.416 2.764 -12.826 1.00 83.44 190 TYR A CA 1
ATOM 1514 C C . TYR A 1 190 ? 21.889 1.335 -12.559 1.00 83.44 190 TYR A C 1
ATOM 1516 O O . TYR A 1 190 ? 23.032 1.130 -12.158 1.00 83.44 190 TYR A O 1
ATOM 1524 N N . SER A 1 191 ? 21.033 0.341 -12.783 1.00 78.44 191 SER A N 1
ATOM 1525 C CA . SER A 1 191 ? 21.411 -1.073 -12.669 1.00 78.44 191 SER A CA 1
ATOM 1526 C C . SER A 1 191 ? 22.207 -1.595 -13.869 1.00 78.44 191 SER A C 1
ATOM 1528 O O . SER A 1 191 ? 22.706 -2.718 -13.823 1.00 78.44 191 SER A O 1
ATOM 1530 N N . GLY A 1 192 ? 22.313 -0.813 -14.950 1.00 74.38 192 GLY A N 1
ATOM 1531 C CA . GLY A 1 192 ? 22.961 -1.237 -16.190 1.00 74.38 192 GLY A CA 1
ATOM 1532 C C . GLY A 1 192 ? 22.169 -2.275 -16.994 1.00 74.38 192 GLY A C 1
ATOM 1533 O O . GLY A 1 192 ? 22.716 -2.839 -17.942 1.00 74.38 192 GLY A O 1
ATOM 1534 N N . TYR A 1 193 ? 20.899 -2.538 -16.649 1.00 76.88 193 TYR A N 1
ATOM 1535 C CA . TYR A 1 193 ? 20.033 -3.415 -17.448 1.00 76.88 193 TYR A CA 1
ATOM 1536 C C . TYR A 1 193 ? 19.665 -2.780 -18.793 1.00 76.88 193 TYR A C 1
ATOM 1538 O O . TYR A 1 193 ? 19.542 -3.488 -19.793 1.00 76.88 193 TYR A O 1
ATOM 1546 N N . LEU A 1 194 ? 19.520 -1.452 -18.842 1.00 79.25 194 LEU A N 1
ATOM 1547 C CA . LEU A 1 194 ? 19.325 -0.724 -20.088 1.00 79.25 194 LEU A CA 1
ATOM 1548 C C . LEU A 1 194 ? 20.682 -0.388 -20.709 1.00 79.25 194 LEU A C 1
ATOM 1550 O O . LEU A 1 194 ? 21.395 0.501 -20.250 1.00 79.25 194 LEU A O 1
ATOM 1554 N N . LYS A 1 195 ? 21.018 -1.088 -21.789 1.00 76.62 195 LYS A N 1
ATOM 1555 C CA . LYS A 1 195 ? 22.202 -0.824 -22.608 1.00 76.62 195 LYS A CA 1
ATOM 1556 C C . LYS A 1 195 ? 21.798 -0.628 -24.062 1.00 76.62 195 LYS A C 1
ATOM 1558 O O . LYS A 1 195 ? 20.800 -1.192 -24.515 1.00 76.62 195 LYS A O 1
ATOM 1563 N N . GLN A 1 196 ? 22.577 0.165 -24.793 1.00 74.69 196 GLN A N 1
ATOM 1564 C CA . GLN A 1 196 ? 22.450 0.212 -26.244 1.00 74.69 196 GLN A CA 1
ATOM 1565 C C . GLN A 1 196 ? 22.664 -1.200 -26.787 1.00 74.69 196 GLN A C 1
ATOM 1567 O O . GLN A 1 196 ? 23.579 -1.891 -26.342 1.00 74.69 196 GLN A O 1
ATOM 1572 N N . ASP A 1 197 ? 21.802 -1.608 -27.718 1.00 75.12 197 ASP A N 1
ATOM 1573 C CA . ASP A 1 197 ? 21.820 -2.956 -28.274 1.00 75.12 197 ASP A CA 1
ATOM 1574 C C . ASP A 1 197 ? 21.617 -4.049 -27.202 1.00 75.12 197 ASP A C 1
ATOM 1576 O O . ASP A 1 197 ? 22.481 -4.885 -26.937 1.00 75.12 197 ASP A O 1
ATOM 1580 N N . ILE A 1 198 ? 20.443 -4.024 -26.553 1.00 76.94 198 ILE A N 1
ATOM 1581 C CA . ILE A 1 198 ? 20.049 -4.976 -25.494 1.00 76.94 198 ILE A CA 1
ATOM 1582 C C . ILE A 1 198 ? 20.303 -6.430 -25.928 1.00 76.94 198 ILE A C 1
ATOM 1584 O O . ILE A 1 198 ? 20.805 -7.226 -25.133 1.00 76.94 198 ILE A O 1
ATOM 1588 N N . CYS A 1 199 ? 19.999 -6.739 -27.192 1.00 77.12 199 CYS A N 1
ATOM 1589 C CA . CYS A 1 199 ? 20.119 -8.069 -27.787 1.00 77.12 199 CYS A CA 1
ATOM 1590 C C . CYS A 1 199 ? 21.501 -8.362 -28.408 1.00 77.12 199 CYS A C 1
ATOM 1592 O O . CYS A 1 199 ? 21.733 -9.488 -28.833 1.00 77.12 199 CYS A O 1
ATOM 1594 N N . GLY A 1 200 ? 22.430 -7.400 -28.460 1.00 78.50 200 GLY A N 1
ATOM 1595 C CA . GLY A 1 200 ? 23.769 -7.609 -29.028 1.00 78.50 200 GLY A CA 1
ATOM 1596 C C . GLY A 1 200 ? 23.793 -7.835 -30.549 1.00 78.50 200 GLY A C 1
ATOM 1597 O O . GLY A 1 200 ? 24.662 -8.548 -31.044 1.00 78.50 200 GLY A O 1
ATOM 1598 N N . LEU A 1 201 ? 22.831 -7.279 -31.288 1.00 82.31 201 LEU A N 1
ATOM 1599 C CA . LEU A 1 201 ? 22.650 -7.449 -32.733 1.00 82.31 201 LEU A CA 1
ATOM 1600 C C . LEU A 1 201 ? 23.659 -6.654 -33.579 1.00 82.31 201 LEU A C 1
ATOM 1602 O O . LEU A 1 201 ? 23.759 -6.870 -34.786 1.00 82.31 201 LEU A O 1
ATOM 1606 N N . GLY A 1 202 ? 24.411 -5.731 -32.980 1.00 78.25 202 GLY A N 1
ATOM 1607 C CA . GLY A 1 202 ? 25.513 -4.989 -33.592 1.00 78.25 202 GLY A CA 1
ATOM 1608 C C . GLY A 1 202 ? 25.093 -3.873 -34.556 1.00 78.25 202 GLY A C 1
ATOM 1609 O O . GLY A 1 202 ? 25.618 -2.765 -34.459 1.00 78.25 202 GLY A O 1
ATOM 1610 N N . ALA A 1 203 ? 24.150 -4.125 -35.470 1.00 77.00 203 ALA A N 1
ATOM 1611 C CA . ALA A 1 203 ? 23.696 -3.154 -36.468 1.00 77.00 203 ALA A CA 1
ATOM 1612 C C . ALA A 1 203 ? 22.186 -2.846 -36.355 1.00 77.00 203 ALA A C 1
ATOM 1614 O O . ALA A 1 203 ? 21.364 -3.774 -36.315 1.00 77.00 203 ALA A O 1
ATOM 1615 N N . PRO A 1 204 ? 21.786 -1.556 -36.380 1.00 69.19 204 PRO A N 1
ATOM 1616 C CA . PRO A 1 204 ? 20.386 -1.188 -36.543 1.00 69.19 204 PRO A CA 1
ATOM 1617 C C . PRO A 1 204 ? 19.888 -1.674 -37.914 1.00 69.19 204 PRO A C 1
ATOM 1619 O O . PRO A 1 204 ? 20.457 -1.315 -38.941 1.00 69.19 204 PRO A O 1
ATOM 1622 N N . GLY A 1 205 ? 18.839 -2.504 -37.928 1.00 75.44 205 GLY A N 1
ATOM 1623 C CA . GLY A 1 205 ? 18.282 -3.102 -39.153 1.00 75.44 205 GLY A CA 1
ATOM 1624 C C . GLY A 1 205 ? 18.591 -4.590 -39.367 1.00 75.44 205 GLY A C 1
ATOM 1625 O O . GLY A 1 205 ? 18.319 -5.112 -40.446 1.00 75.44 205 GLY A O 1
ATOM 1626 N N . THR A 1 206 ? 19.136 -5.286 -38.364 1.00 79.94 206 THR A N 1
ATOM 1627 C CA . THR A 1 206 ? 19.273 -6.754 -38.384 1.00 79.94 206 THR A CA 1
ATOM 1628 C C . THR A 1 206 ? 17.913 -7.416 -38.649 1.00 79.94 206 THR A C 1
ATOM 1630 O O . THR A 1 206 ? 16.948 -7.159 -37.931 1.00 79.94 206 THR A O 1
ATOM 1633 N N . SER A 1 207 ? 17.822 -8.246 -39.698 1.00 77.38 207 SER A N 1
ATOM 1634 C CA . SER A 1 207 ? 16.582 -8.946 -40.072 1.00 77.38 207 SER A CA 1
ATOM 1635 C C . SER A 1 207 ? 16.086 -9.827 -38.926 1.00 77.38 207 SER A C 1
ATOM 1637 O O . SER A 1 207 ? 16.873 -10.593 -38.373 1.00 77.38 207 SER A O 1
ATOM 1639 N N . CYS A 1 208 ? 14.780 -9.800 -38.632 1.00 73.75 208 CYS A N 1
ATOM 1640 C CA . CYS A 1 208 ? 14.165 -10.648 -37.602 1.00 73.75 208 CYS A CA 1
ATOM 1641 C C . CYS A 1 208 ? 14.431 -12.148 -37.809 1.00 73.75 208 CYS A C 1
ATOM 1643 O O . CYS A 1 208 ? 14.429 -12.899 -36.845 1.00 73.75 208 CYS A O 1
ATOM 1645 N N . THR A 1 209 ? 14.692 -12.595 -39.043 1.00 78.75 209 THR A N 1
ATOM 1646 C CA . THR A 1 209 ? 15.068 -13.993 -39.338 1.00 78.75 209 THR A CA 1
ATOM 1647 C C . THR A 1 209 ? 16.438 -14.387 -38.790 1.00 78.75 209 THR A C 1
ATOM 1649 O O . THR A 1 209 ? 16.708 -15.570 -38.626 1.00 78.75 209 THR A O 1
ATOM 1652 N N . ASN A 1 210 ? 17.308 -13.406 -38.550 1.00 74.25 210 ASN A N 1
ATOM 1653 C CA . ASN A 1 210 ? 18.675 -13.600 -38.069 1.00 74.25 210 ASN A CA 1
ATOM 1654 C C . ASN A 1 210 ? 18.789 -13.348 -36.559 1.00 74.25 210 ASN A C 1
ATOM 1656 O O . ASN A 1 210 ? 19.884 -13.442 -36.009 1.00 74.25 210 ASN A O 1
ATOM 1660 N N . VAL A 1 211 ? 17.678 -13.003 -35.903 1.00 76.94 211 VAL A N 1
ATOM 1661 C CA . VAL A 1 211 ? 17.593 -12.867 -34.452 1.00 76.94 211 VAL A CA 1
ATOM 1662 C C . VAL A 1 211 ? 17.125 -14.203 -33.892 1.00 76.94 211 VAL A C 1
ATOM 1664 O O . VAL A 1 211 ? 16.098 -14.732 -34.316 1.00 76.94 211 VAL A O 1
ATOM 1667 N N . ASP A 1 212 ? 17.887 -14.759 -32.953 1.00 77.88 212 ASP A N 1
ATOM 1668 C CA . ASP A 1 212 ? 17.493 -15.978 -32.253 1.00 77.88 212 ASP A CA 1
ATOM 1669 C C . ASP A 1 212 ? 16.155 -15.744 -31.534 1.00 77.88 212 ASP A C 1
ATOM 1671 O O . ASP A 1 212 ? 16.011 -14.793 -30.763 1.00 77.88 212 ASP A O 1
ATOM 1675 N N . GLN A 1 213 ? 15.164 -16.606 -31.775 1.00 69.94 213 GLN A N 1
ATOM 1676 C CA . GLN A 1 213 ? 13.849 -16.495 -31.138 1.00 69.94 213 GLN A CA 1
ATOM 1677 C C . GLN A 1 213 ? 13.936 -16.581 -29.609 1.00 69.94 213 GLN A C 1
ATOM 1679 O O . GLN A 1 213 ? 13.066 -16.051 -28.927 1.00 69.94 213 GLN A O 1
ATOM 1684 N N . GLN A 1 214 ? 14.998 -17.174 -29.052 1.00 69.56 214 GLN A N 1
ATOM 1685 C CA . GLN A 1 214 ? 15.225 -17.200 -27.605 1.00 69.56 214 GLN A CA 1
ATOM 1686 C C . GLN A 1 214 ? 15.636 -15.838 -27.019 1.00 69.56 214 GLN A C 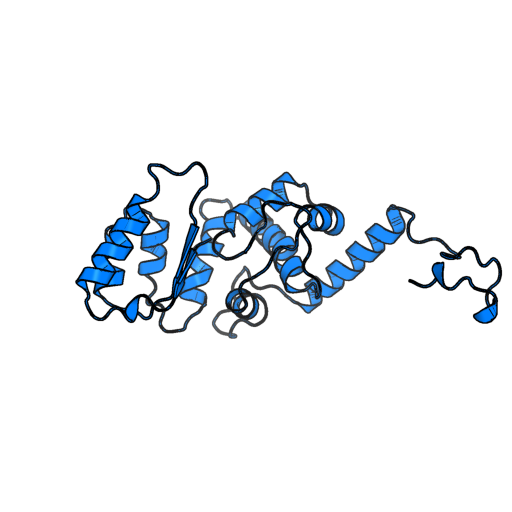1
ATOM 1688 O O . GLN A 1 214 ? 15.547 -15.655 -25.805 1.00 69.56 214 GLN A O 1
ATOM 1693 N N . MET A 1 215 ? 16.065 -14.881 -27.853 1.00 64.00 215 MET A N 1
ATOM 1694 C CA . MET A 1 215 ? 16.393 -13.512 -27.434 1.00 64.00 215 MET A CA 1
ATOM 1695 C C . MET A 1 215 ? 15.172 -12.583 -27.363 1.00 64.00 215 MET A C 1
ATOM 1697 O O . MET A 1 215 ? 15.267 -11.512 -26.768 1.00 64.00 215 MET A O 1
ATOM 1701 N N . ILE A 1 216 ? 14.036 -12.977 -27.945 1.00 59.31 216 ILE A N 1
ATOM 1702 C CA . ILE A 1 216 ? 12.792 -12.198 -27.985 1.00 59.31 216 ILE A CA 1
ATOM 1703 C C . ILE A 1 216 ? 11.777 -12.887 -27.059 1.00 59.31 216 ILE A C 1
ATOM 1705 O O . ILE A 1 216 ? 10.888 -13.590 -27.529 1.00 59.31 216 ILE A O 1
ATOM 1709 N N . ASN A 1 217 ? 11.940 -12.744 -25.743 1.00 46.62 217 ASN A N 1
ATOM 1710 C CA . ASN A 1 217 ? 10.974 -13.218 -24.741 1.00 46.62 217 ASN A CA 1
ATOM 1711 C C . ASN A 1 217 ? 10.415 -12.045 -23.940 1.00 46.62 217 ASN A C 1
ATOM 1713 O O . ASN A 1 217 ? 11.234 -11.215 -23.484 1.00 46.62 217 ASN A O 1
#

Seque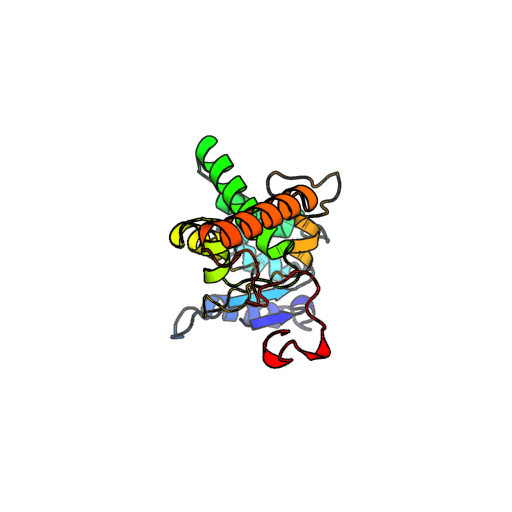nce (217 aa):
MVVIDALDKCECDKDIMIIIKLLLQTDCSTVVPLKFFITSRFKLPIHLRFKGVQDKFIKKILQHEAYGDLDQIYLPVLEQMVNGLKSTTQSNAISEFKLIVGSIITLVNPLGATPLVSLLDISTKKVNNRLQMLHSVLNIPINSTAPIRIFHKLFDFLIYPDPKDVNEFCVDEKATYMMLVDRCLMLLFYSGYLKQDICGLGAPGTSCTNVDQQMIN